Protein AF-A0A6P1ZHI3-F1 (afdb_monomer_lite)

Structure (mmCIF, N/CA/C/O backbone):
data_AF-A0A6P1ZHI3-F1
#
_entry.id   AF-A0A6P1ZHI3-F1
#
loop_
_atom_site.group_PDB
_atom_site.id
_atom_site.type_symbol
_atom_site.label_atom_id
_atom_site.label_alt_id
_atom_site.label_comp_id
_atom_site.label_asym_id
_atom_site.label_entity_id
_atom_site.label_seq_id
_atom_site.pdbx_PDB_ins_code
_atom_site.Cartn_x
_atom_site.Cartn_y
_atom_site.Cartn_z
_atom_site.occupancy
_atom_site.B_iso_or_equiv
_atom_site.auth_seq_id
_atom_site.auth_comp_id
_atom_site.auth_asym_id
_atom_site.auth_atom_id
_atom_site.pdbx_PDB_model_num
ATOM 1 N N . MET A 1 1 ? -6.860 -11.064 -16.914 1.00 75.56 1 MET A N 1
ATOM 2 C CA . MET A 1 1 ? -6.599 -10.096 -15.819 1.00 75.56 1 MET A CA 1
ATOM 3 C C . MET A 1 1 ? -7.859 -9.691 -15.083 1.00 75.56 1 MET A C 1
ATOM 5 O O . MET A 1 1 ? -7.976 -10.049 -13.919 1.00 75.56 1 MET A O 1
ATOM 9 N N . LEU A 1 2 ? -8.819 -9.038 -15.747 1.00 82.19 2 LEU A N 1
ATOM 10 C CA . LEU A 1 2 ? -10.090 -8.652 -15.118 1.00 82.19 2 LEU A CA 1
ATOM 11 C C . LEU A 1 2 ? -10.822 -9.842 -14.480 1.00 82.19 2 LEU A C 1
ATOM 13 O O . LEU A 1 2 ? -11.310 -9.713 -13.369 1.00 82.19 2 LEU A O 1
ATOM 17 N N . GLY A 1 3 ? -10.791 -11.023 -15.112 1.00 88.69 3 GLY A N 1
ATOM 18 C CA . GLY A 1 3 ? -11.347 -12.248 -14.524 1.00 88.69 3 GLY A CA 1
ATOM 19 C C . GLY A 1 3 ? -10.712 -12.654 -13.185 1.00 88.69 3 GLY A C 1
ATOM 20 O O . GLY A 1 3 ? -11.425 -13.057 -12.278 1.00 88.69 3 GLY A O 1
ATOM 21 N N . VAL A 1 4 ? -9.395 -12.483 -13.010 1.00 90.56 4 VAL A N 1
ATOM 22 C CA . VAL A 1 4 ? -8.706 -12.800 -11.741 1.00 90.56 4 VAL A CA 1
ATOM 23 C C . VAL A 1 4 ? -9.132 -11.822 -10.646 1.00 90.56 4 VAL A C 1
ATOM 25 O O . VAL A 1 4 ? -9.448 -12.235 -9.536 1.00 90.56 4 VAL A O 1
ATOM 28 N N . LEU A 1 5 ? -9.213 -10.529 -10.970 1.00 89.69 5 LEU A N 1
ATOM 29 C CA . LEU A 1 5 ? -9.690 -9.509 -10.032 1.00 89.69 5 LEU A CA 1
ATOM 30 C C . LEU A 1 5 ? -11.178 -9.674 -9.706 1.00 89.69 5 LEU A C 1
ATOM 32 O O . LEU A 1 5 ? -11.572 -9.463 -8.564 1.00 89.69 5 LEU A O 1
ATOM 36 N N . ALA A 1 6 ? -11.991 -10.104 -10.673 1.00 93.56 6 ALA A N 1
ATOM 37 C CA . ALA A 1 6 ? -13.389 -10.451 -10.449 1.00 93.56 6 ALA A CA 1
ATOM 38 C C . ALA A 1 6 ? -13.518 -11.641 -9.488 1.00 93.56 6 ALA A C 1
ATOM 40 O O . ALA A 1 6 ? -14.314 -11.575 -8.557 1.00 93.56 6 ALA A O 1
ATOM 41 N N . VAL A 1 7 ? -12.697 -12.687 -9.640 1.00 95.81 7 VAL A N 1
ATOM 42 C CA . VAL A 1 7 ? -12.656 -13.803 -8.679 1.00 95.81 7 VAL A CA 1
ATOM 43 C C . VAL A 1 7 ? -12.225 -13.318 -7.294 1.00 95.81 7 VAL A C 1
ATOM 45 O O . VAL A 1 7 ? -12.867 -13.673 -6.309 1.00 95.81 7 VAL A O 1
ATOM 48 N N . ALA A 1 8 ? -11.199 -12.466 -7.197 1.00 94.38 8 ALA A N 1
ATOM 49 C CA . ALA A 1 8 ? -10.795 -11.880 -5.919 1.00 94.38 8 ALA A CA 1
ATOM 50 C C . ALA A 1 8 ? -11.939 -11.092 -5.259 1.00 94.38 8 ALA A C 1
ATOM 52 O O . ALA A 1 8 ? -12.206 -11.271 -4.072 1.00 94.38 8 ALA A O 1
ATOM 53 N N . LEU A 1 9 ? -12.654 -10.269 -6.033 1.00 94.19 9 LEU A N 1
ATOM 54 C CA . LEU A 1 9 ? -13.813 -9.514 -5.560 1.00 94.19 9 LEU A CA 1
ATOM 55 C C . LEU A 1 9 ? -14.936 -10.443 -5.085 1.00 94.19 9 LEU A C 1
ATOM 57 O O . LEU A 1 9 ? -15.497 -10.218 -4.017 1.00 94.19 9 LEU A O 1
ATOM 61 N N . LEU A 1 10 ? -15.244 -11.501 -5.839 1.00 96.50 10 LEU A N 1
ATOM 62 C CA . LEU A 1 10 ? -16.252 -12.490 -5.453 1.00 96.50 10 LEU A CA 1
ATOM 63 C C . LEU A 1 10 ? -15.883 -13.179 -4.135 1.00 96.50 10 LEU A C 1
ATOM 65 O O . LEU A 1 10 ? -16.737 -13.292 -3.258 1.00 96.50 10 LEU A O 1
ATOM 69 N N . LEU A 1 11 ? -14.618 -13.567 -3.958 1.00 95.94 11 LEU A N 1
ATOM 70 C CA . LEU A 1 11 ? -14.127 -14.132 -2.700 1.00 95.94 11 LEU A CA 1
ATOM 71 C C . LEU A 1 11 ? -14.227 -13.117 -1.550 1.00 95.94 11 LEU A C 1
ATOM 73 O O . LEU A 1 11 ? -14.677 -13.471 -0.465 1.00 95.94 11 LEU A O 1
ATOM 77 N N . MET A 1 12 ? -13.889 -11.842 -1.769 1.00 93.31 12 MET A N 1
ATOM 78 C CA . MET A 1 12 ? -14.051 -10.792 -0.750 1.00 93.31 12 MET A CA 1
ATOM 79 C C . MET A 1 12 ? -15.519 -10.574 -0.360 1.00 93.31 12 MET A C 1
ATOM 81 O O . MET A 1 12 ? -15.834 -10.470 0.826 1.00 93.31 12 MET A O 1
ATOM 85 N N . LEU A 1 13 ? -16.428 -10.544 -1.337 1.00 95.12 13 LEU A N 1
ATOM 86 C CA . LEU A 1 13 ? -17.866 -10.416 -1.095 1.00 95.12 13 LEU A CA 1
ATOM 87 C C . LEU A 1 13 ? -18.410 -11.623 -0.330 1.00 95.12 13 LEU A C 1
ATOM 89 O O . LEU A 1 13 ? -19.181 -11.464 0.618 1.00 95.12 13 LEU A O 1
ATOM 93 N N . GLN A 1 14 ? -17.988 -12.832 -0.701 1.00 94.25 14 GLN A N 1
ATOM 94 C CA . GLN A 1 14 ? -18.338 -14.049 0.024 1.00 94.25 14 GLN A CA 1
ATOM 95 C C . GLN A 1 14 ? -17.805 -14.001 1.452 1.00 94.25 14 GLN A C 1
ATOM 97 O O . GLN A 1 14 ? -18.575 -14.230 2.380 1.00 94.25 14 GLN A O 1
ATOM 102 N N . TYR A 1 15 ? -16.538 -13.630 1.650 1.00 93.75 15 TYR A N 1
ATOM 103 C CA . TYR A 1 15 ? -15.951 -13.451 2.976 1.00 93.75 15 TYR A CA 1
ATOM 104 C C . TYR A 1 15 ? -16.808 -12.485 3.806 1.00 93.75 15 TYR A C 1
ATOM 106 O O . TYR A 1 15 ? -17.286 -12.848 4.872 1.00 93.75 15 TYR A O 1
ATOM 114 N N . GLN A 1 16 ? -17.136 -11.302 3.288 1.00 91.81 16 GLN A N 1
ATOM 115 C CA . GLN A 1 16 ? -17.924 -10.316 4.031 1.00 91.81 16 GLN A CA 1
ATOM 116 C C . GLN A 1 16 ? -19.357 -10.782 4.355 1.00 91.81 16 GLN A C 1
ATOM 118 O O . GLN A 1 16 ? -19.844 -10.564 5.464 1.00 91.81 16 GLN A O 1
ATOM 123 N N . THR A 1 17 ? -20.049 -11.416 3.407 1.00 94.06 17 THR A N 1
ATOM 124 C CA . THR A 1 17 ? -21.482 -11.753 3.540 1.00 94.06 17 THR A CA 1
ATOM 125 C C . THR A 1 17 ? -21.747 -13.042 4.314 1.00 94.06 17 THR A C 1
ATOM 127 O O . THR A 1 17 ? -22.851 -13.245 4.821 1.00 94.06 17 THR A O 1
ATOM 130 N N . THR A 1 18 ? -20.752 -13.918 4.441 1.00 93.69 18 THR A N 1
ATOM 131 C CA . THR A 1 18 ? -20.930 -15.240 5.059 1.00 93.69 18 THR A CA 1
ATOM 132 C C . THR A 1 18 ? -20.501 -15.305 6.523 1.00 93.69 18 THR A C 1
ATOM 134 O O . THR A 1 18 ? -20.759 -16.320 7.170 1.00 93.69 18 THR A O 1
ATOM 137 N N . TRP A 1 19 ? -19.930 -14.230 7.088 1.00 89.88 19 TRP A N 1
ATOM 138 C CA . TRP A 1 19 ? -19.475 -14.183 8.487 1.00 89.88 19 TRP A CA 1
ATOM 139 C C . TRP A 1 19 ? -20.535 -14.674 9.483 1.00 89.88 19 TRP A C 1
ATOM 141 O O . TRP A 1 19 ? -20.262 -15.563 10.283 1.00 89.88 19 TRP A O 1
ATOM 151 N N . ALA A 1 20 ? -21.770 -14.168 9.395 1.00 90.25 20 ALA A N 1
ATOM 152 C CA . ALA A 1 20 ? -22.850 -14.562 10.303 1.00 90.25 20 ALA A CA 1
ATOM 153 C C . ALA A 1 20 ? -23.183 -16.066 10.246 1.00 90.25 20 ALA A C 1
ATOM 155 O O . ALA A 1 20 ? -23.567 -16.638 11.264 1.00 90.25 20 ALA A O 1
ATOM 156 N N . ARG A 1 21 ? -23.020 -16.701 9.075 1.00 91.19 21 ARG A N 1
ATOM 157 C CA . ARG A 1 21 ? -23.303 -18.130 8.856 1.00 91.19 21 ARG A CA 1
ATOM 158 C C . ARG A 1 21 ? -22.120 -19.029 9.211 1.00 91.19 21 ARG A C 1
ATOM 160 O O . ARG A 1 21 ? -22.322 -20.175 9.583 1.00 91.19 21 ARG A O 1
ATOM 167 N N . LEU A 1 22 ? -20.897 -18.521 9.073 1.00 89.94 22 LEU A N 1
ATOM 168 C CA . LEU A 1 22 ? -19.658 -19.293 9.213 1.00 89.94 22 LEU A CA 1
ATOM 169 C C . LEU A 1 22 ? -18.870 -18.959 10.484 1.00 89.94 22 LEU A C 1
ATOM 171 O O . LEU A 1 22 ? -17.762 -19.465 10.656 1.00 89.94 22 LEU A O 1
ATOM 175 N N . LYS A 1 23 ? -19.418 -18.134 11.384 1.00 88.06 23 LYS A N 1
ATOM 176 C CA . LYS A 1 23 ? -18.766 -17.725 12.641 1.00 88.06 23 LYS A CA 1
ATOM 177 C C . LYS A 1 23 ? -18.292 -18.910 13.498 1.00 88.06 23 LYS A C 1
ATOM 179 O O . LYS A 1 23 ? -17.282 -18.792 14.192 1.00 88.06 23 LYS A O 1
ATOM 184 N N . ASP A 1 24 ? -18.987 -20.045 13.402 1.00 92.38 24 ASP A N 1
ATOM 185 C CA . ASP A 1 24 ? -18.687 -21.272 14.146 1.00 92.38 24 ASP A CA 1
ATOM 186 C C . ASP A 1 24 ? -17.666 -22.169 13.414 1.00 92.38 24 ASP A C 1
ATOM 188 O O . ASP A 1 24 ? -16.974 -22.965 14.042 1.00 92.38 24 ASP A O 1
ATOM 192 N N . ILE A 1 25 ? -17.474 -21.976 12.101 1.00 93.38 25 ILE A N 1
ATOM 193 C CA . ILE A 1 25 ? -16.498 -22.696 11.265 1.00 93.38 25 ILE A CA 1
ATOM 194 C C . ILE A 1 25 ? -15.372 -21.736 10.851 1.00 93.38 25 ILE A C 1
ATOM 196 O O . ILE A 1 25 ? -15.159 -21.424 9.676 1.00 93.38 25 ILE A O 1
ATOM 200 N N . LYS A 1 26 ? -14.621 -21.256 11.849 1.00 91.69 26 LYS A N 1
ATOM 201 C CA . LYS A 1 26 ? -13.589 -20.213 11.683 1.00 91.69 26 LYS A CA 1
ATOM 202 C C . LYS A 1 26 ? -12.554 -20.541 10.609 1.00 91.69 26 LYS A C 1
ATOM 204 O O . LYS A 1 26 ? -12.164 -19.651 9.860 1.00 91.69 26 LYS A O 1
ATOM 209 N N . VAL A 1 27 ? -12.126 -21.805 10.526 1.00 94.06 27 VAL A N 1
ATOM 210 C CA . VAL A 1 27 ? -11.111 -22.254 9.557 1.00 94.06 27 VAL A CA 1
ATOM 211 C C . VAL A 1 27 ? -11.561 -21.956 8.132 1.00 94.06 27 VAL A C 1
ATOM 213 O O . VAL A 1 27 ? -10.824 -21.323 7.387 1.00 94.06 27 VAL A O 1
ATOM 216 N N . PHE A 1 28 ? -12.794 -22.323 7.780 1.00 91.88 28 PHE A N 1
ATOM 217 C CA . PHE A 1 28 ? -13.317 -22.112 6.433 1.00 91.88 28 PHE A CA 1
ATOM 218 C C . PHE A 1 28 ? -13.406 -20.617 6.084 1.00 91.88 28 PHE A C 1
ATOM 220 O O . PHE A 1 28 ? -13.006 -20.208 4.996 1.00 91.88 28 PHE A O 1
ATOM 227 N N . HIS A 1 29 ? -13.849 -19.779 7.027 1.00 92.75 29 HIS A N 1
ATOM 228 C CA . HIS A 1 29 ? -13.903 -18.331 6.820 1.00 92.75 29 HIS A CA 1
ATOM 229 C C . HIS A 1 29 ? -12.508 -17.708 6.639 1.00 92.75 29 HIS A C 1
ATOM 231 O O . HIS A 1 29 ? -12.307 -16.884 5.747 1.00 92.75 29 HIS A O 1
ATOM 237 N N . ILE A 1 30 ? -11.522 -18.143 7.432 1.00 93.12 30 ILE A N 1
ATOM 238 C CA . ILE A 1 30 ? -10.120 -17.726 7.288 1.00 93.12 30 ILE A CA 1
ATOM 239 C C . ILE A 1 30 ? -9.576 -18.141 5.920 1.00 93.12 30 ILE A C 1
ATOM 241 O O . ILE A 1 30 ? -8.976 -17.315 5.237 1.00 93.12 30 ILE A O 1
ATOM 245 N N . THR A 1 31 ? -9.814 -19.385 5.491 1.00 94.38 31 THR A N 1
ATOM 246 C CA . THR A 1 31 ? -9.387 -19.873 4.172 1.00 94.38 31 THR A CA 1
ATOM 247 C C . THR A 1 31 ? -9.948 -19.002 3.052 1.00 94.38 31 THR A C 1
ATOM 249 O O . THR A 1 31 ? -9.206 -18.635 2.145 1.00 94.38 31 THR A O 1
ATOM 252 N N . LEU A 1 32 ? -11.219 -18.604 3.136 1.00 94.56 32 LEU A N 1
ATOM 253 C CA . LEU A 1 32 ? -11.853 -17.725 2.151 1.00 94.56 32 LEU A CA 1
ATOM 254 C C . LEU A 1 32 ? -11.147 -16.359 2.075 1.00 94.56 32 LEU A C 1
ATOM 256 O O . LEU A 1 32 ? -10.826 -15.884 0.986 1.00 94.56 32 LEU A O 1
ATOM 260 N N . GLY A 1 33 ? -10.822 -15.769 3.230 1.00 93.88 33 GLY A N 1
ATOM 261 C CA . GLY A 1 33 ? -10.061 -14.520 3.306 1.00 93.88 33 GLY A CA 1
ATOM 262 C C . GLY A 1 33 ? -8.638 -14.646 2.750 1.00 93.88 33 GLY A C 1
ATOM 263 O O . GLY A 1 33 ? -8.195 -13.793 1.984 1.00 93.88 33 GLY A O 1
ATOM 264 N N . VAL A 1 34 ? -7.929 -15.731 3.077 1.00 95.81 34 VAL A N 1
ATOM 265 C CA . VAL A 1 34 ? -6.574 -16.002 2.564 1.00 95.81 34 VAL A CA 1
ATOM 266 C C . VAL A 1 34 ? -6.587 -16.187 1.047 1.00 95.81 34 VAL A C 1
ATOM 268 O O . VAL A 1 34 ? -5.756 -15.601 0.354 1.00 95.81 34 VAL A O 1
ATOM 271 N N . LEU A 1 35 ? -7.549 -16.945 0.512 1.00 96.56 35 LEU A N 1
ATOM 272 C CA . LEU A 1 35 ? -7.710 -17.116 -0.931 1.00 96.56 35 LEU A CA 1
ATOM 273 C C . LEU A 1 35 ? -7.994 -15.780 -1.620 1.00 96.56 35 LEU A C 1
ATOM 275 O O . LEU A 1 35 ? -7.371 -15.488 -2.638 1.00 96.56 35 LEU A O 1
ATOM 279 N N . ALA A 1 36 ? -8.863 -14.940 -1.049 1.00 95.75 36 ALA A N 1
ATOM 280 C CA . ALA A 1 36 ? -9.120 -13.604 -1.582 1.00 95.75 36 ALA A CA 1
ATOM 281 C C . ALA A 1 36 ? -7.825 -12.780 -1.693 1.00 95.75 36 ALA A C 1
ATOM 283 O O . ALA A 1 36 ? -7.558 -12.199 -2.743 1.00 95.75 36 ALA A O 1
ATOM 284 N N . VAL A 1 37 ? -6.980 -12.795 -0.653 1.00 95.06 37 VAL A N 1
ATOM 285 C CA . VAL A 1 37 ? -5.683 -12.098 -0.649 1.00 95.06 37 VAL A CA 1
ATOM 286 C C . VAL A 1 37 ? -4.740 -12.648 -1.722 1.00 95.06 37 VAL A C 1
ATOM 288 O O . VAL A 1 37 ? -4.186 -11.867 -2.495 1.00 95.06 37 VAL A O 1
ATOM 291 N N . ILE A 1 38 ? -4.575 -13.972 -1.816 1.00 96.44 38 ILE A N 1
ATOM 292 C CA . ILE A 1 38 ? -3.690 -14.604 -2.812 1.00 96.44 38 ILE A CA 1
ATOM 293 C C . ILE A 1 38 ? -4.130 -14.236 -4.233 1.00 96.44 38 ILE A C 1
ATOM 295 O O . ILE A 1 38 ? -3.305 -13.830 -5.054 1.00 96.44 38 ILE A O 1
ATOM 299 N N . VAL A 1 39 ? -5.430 -14.331 -4.524 1.00 96.50 39 VAL A N 1
ATOM 300 C CA . VAL A 1 39 ? -5.969 -14.020 -5.854 1.00 96.50 39 VAL A CA 1
ATOM 301 C C . VAL A 1 39 ? -5.857 -12.520 -6.157 1.00 96.50 39 VAL A C 1
ATOM 303 O O . VAL A 1 39 ? -5.522 -12.158 -7.284 1.00 96.50 39 VAL A O 1
ATOM 306 N N . SER A 1 40 ? -6.046 -11.633 -5.171 1.00 95.00 40 SER A N 1
ATOM 307 C CA . SER A 1 40 ? -5.789 -10.194 -5.337 1.00 95.00 40 SER A CA 1
ATOM 308 C C . SER A 1 40 ? -4.329 -9.904 -5.678 1.00 95.00 40 SER A C 1
ATOM 310 O O . SER A 1 40 ? -4.067 -9.162 -6.624 1.00 95.00 40 SER A O 1
ATOM 312 N N . ILE A 1 41 ? -3.380 -10.506 -4.954 1.00 95.88 41 ILE A N 1
ATOM 313 C CA . ILE A 1 41 ? -1.941 -10.348 -5.209 1.00 95.88 41 ILE A CA 1
ATOM 314 C C . ILE A 1 41 ? -1.593 -10.849 -6.616 1.00 95.88 41 ILE A C 1
ATOM 316 O O . ILE A 1 41 ? -0.909 -10.148 -7.364 1.00 95.88 41 ILE A O 1
ATOM 320 N N . ALA A 1 42 ? -2.120 -12.009 -7.020 1.00 94.38 42 ALA A N 1
ATOM 321 C CA . ALA A 1 42 ? -1.953 -12.531 -8.375 1.00 94.38 42 ALA A CA 1
ATOM 322 C C . ALA A 1 42 ? -2.546 -11.583 -9.434 1.00 94.38 42 ALA A C 1
ATOM 324 O O . ALA A 1 42 ? -1.936 -11.352 -10.475 1.00 94.38 42 ALA A O 1
ATOM 325 N N . GLY A 1 43 ? -3.709 -10.985 -9.167 1.00 93.06 43 GLY A N 1
ATOM 326 C CA . GLY A 1 43 ? -4.322 -9.987 -10.042 1.00 93.06 43 GLY A CA 1
ATOM 327 C C . GLY A 1 43 ? -3.455 -8.738 -10.221 1.00 93.06 43 GLY A C 1
ATOM 328 O O . GLY A 1 43 ? -3.255 -8.298 -11.354 1.00 93.06 43 GLY A O 1
ATOM 329 N N . VAL A 1 44 ? -2.894 -8.206 -9.129 1.00 92.25 44 VAL A N 1
ATOM 330 C CA . VAL A 1 44 ? -1.959 -7.066 -9.155 1.00 92.25 44 VAL A CA 1
ATOM 331 C C . VAL A 1 44 ? -0.697 -7.414 -9.940 1.00 92.25 44 VAL A C 1
ATOM 333 O O . VAL A 1 44 ? -0.309 -6.652 -10.822 1.00 92.25 44 VAL A O 1
ATOM 336 N N . TYR A 1 45 ? -0.097 -8.580 -9.683 1.00 93.12 45 TYR A N 1
ATOM 337 C CA . TYR A 1 45 ? 1.062 -9.066 -10.435 1.00 93.12 45 TYR A CA 1
ATOM 338 C C . TYR A 1 45 ? 0.776 -9.086 -11.942 1.00 93.12 45 TYR A C 1
ATOM 340 O O . TYR A 1 45 ? 1.538 -8.521 -12.722 1.00 93.12 45 TYR A O 1
ATOM 348 N N . MET A 1 46 ? -0.358 -9.667 -12.350 1.00 90.81 46 MET A N 1
ATOM 349 C CA . MET A 1 46 ? -0.727 -9.772 -13.762 1.00 90.81 46 MET A CA 1
ATOM 350 C C . MET A 1 46 ? -0.952 -8.396 -14.402 1.00 90.81 46 MET A C 1
ATOM 352 O O . MET A 1 46 ? -0.521 -8.184 -15.531 1.00 90.81 46 MET A O 1
ATOM 356 N N . LEU A 1 47 ? -1.579 -7.445 -13.697 1.00 88.75 47 LEU A N 1
ATOM 357 C CA . LEU A 1 47 ? -1.758 -6.076 -14.199 1.00 88.75 47 LEU A CA 1
ATOM 358 C C . LEU A 1 47 ? -0.423 -5.365 -14.433 1.00 88.75 47 LEU A C 1
ATOM 360 O O . LEU A 1 47 ? -0.233 -4.729 -15.470 1.00 88.75 47 LEU A O 1
ATOM 364 N N . LEU A 1 48 ? 0.504 -5.472 -13.481 1.00 87.75 48 LEU A N 1
ATOM 365 C CA . LEU A 1 48 ? 1.821 -4.857 -13.611 1.00 87.75 48 LEU A CA 1
ATOM 366 C C . LEU A 1 48 ? 2.648 -5.540 -14.703 1.00 87.75 48 LEU A C 1
ATOM 368 O O . LEU A 1 48 ? 3.309 -4.856 -15.482 1.00 87.75 48 LEU A O 1
ATOM 372 N N . ALA A 1 49 ? 2.572 -6.870 -14.801 1.00 87.81 49 ALA A N 1
ATOM 373 C CA . ALA A 1 49 ? 3.243 -7.627 -15.849 1.00 87.81 49 ALA A CA 1
ATOM 374 C C . ALA A 1 49 ? 2.708 -7.224 -17.228 1.00 87.81 49 ALA A C 1
ATOM 376 O O . ALA A 1 49 ? 3.495 -6.989 -18.138 1.00 87.81 49 ALA A O 1
ATOM 377 N N . LEU A 1 50 ? 1.391 -7.039 -17.378 1.00 85.06 50 LEU A N 1
ATOM 378 C CA . LEU A 1 50 ? 0.811 -6.528 -18.622 1.00 85.06 50 LEU A CA 1
ATOM 379 C C . LEU A 1 50 ? 1.309 -5.133 -18.948 1.00 85.06 50 LEU A C 1
ATOM 381 O O . LEU A 1 50 ? 1.755 -4.914 -20.068 1.00 85.06 50 LEU A O 1
ATOM 385 N N . LYS A 1 51 ? 1.272 -4.207 -17.984 1.00 83.19 51 LYS A N 1
ATOM 386 C CA . LYS A 1 51 ? 1.788 -2.850 -18.192 1.00 83.19 51 LYS A CA 1
ATOM 387 C C . LYS A 1 51 ? 3.229 -2.895 -18.709 1.00 83.19 51 LYS A C 1
ATOM 389 O O . LYS A 1 51 ? 3.537 -2.231 -19.692 1.00 83.19 51 LYS A O 1
ATOM 394 N N . ARG A 1 52 ? 4.087 -3.707 -18.086 1.00 81.69 52 ARG A N 1
ATOM 395 C CA . ARG A 1 52 ? 5.474 -3.917 -18.520 1.00 81.69 52 ARG A CA 1
ATOM 396 C C . ARG A 1 52 ? 5.556 -4.420 -19.961 1.00 81.69 52 ARG A C 1
ATOM 398 O O . ARG A 1 52 ? 6.286 -3.836 -20.753 1.00 81.69 52 ARG A O 1
ATOM 405 N N . VAL A 1 53 ? 4.811 -5.473 -20.304 1.00 79.25 53 VAL A N 1
ATOM 406 C CA . VAL A 1 53 ? 4.821 -6.058 -21.657 1.00 79.25 53 VAL A CA 1
ATOM 407 C C . VAL A 1 53 ? 4.354 -5.051 -22.701 1.00 79.25 53 VAL A C 1
ATOM 409 O O . VAL A 1 53 ? 5.023 -4.890 -23.716 1.00 79.25 53 VAL A O 1
ATOM 412 N N . MET A 1 54 ? 3.260 -4.334 -22.431 1.00 79.94 54 MET A N 1
ATOM 413 C CA . MET A 1 54 ? 2.709 -3.336 -23.355 1.00 79.94 54 MET A CA 1
ATOM 414 C C . MET A 1 54 ? 3.692 -2.204 -23.644 1.00 79.94 54 MET A C 1
ATOM 416 O O . MET A 1 54 ? 3.662 -1.639 -24.730 1.00 79.94 54 MET A O 1
ATOM 420 N N . ILE A 1 55 ? 4.554 -1.866 -22.683 1.00 78.44 55 ILE A N 1
ATOM 421 C CA . ILE A 1 55 ? 5.531 -0.794 -22.856 1.00 78.44 55 ILE A CA 1
ATOM 422 C C . ILE A 1 55 ? 6.831 -1.296 -23.495 1.00 78.44 55 ILE A C 1
ATOM 424 O O . ILE A 1 55 ? 7.375 -0.623 -24.363 1.00 78.44 55 ILE A O 1
ATOM 428 N N . GLN A 1 56 ? 7.358 -2.442 -23.059 1.00 74.25 56 GLN A N 1
ATOM 429 C CA . GLN A 1 56 ? 8.673 -2.919 -23.507 1.00 74.25 56 GLN A CA 1
ATOM 430 C C . GLN A 1 56 ? 8.631 -3.705 -24.812 1.00 74.25 56 GLN A C 1
ATOM 432 O O . GLN A 1 56 ? 9.611 -3.703 -25.551 1.00 74.25 56 GLN A O 1
ATOM 437 N N . TYR A 1 57 ? 7.517 -4.379 -25.093 1.00 75.19 57 TYR A N 1
ATOM 438 C CA . TYR A 1 57 ? 7.378 -5.253 -26.254 1.00 75.19 57 TYR A CA 1
ATOM 439 C C . TYR A 1 57 ? 6.041 -5.017 -26.978 1.00 75.19 57 TYR A C 1
ATOM 441 O O . TYR A 1 57 ? 5.294 -5.976 -27.198 1.00 75.19 57 TYR A O 1
ATOM 449 N N . PRO A 1 58 ? 5.711 -3.763 -27.355 1.00 76.81 58 PRO A N 1
ATOM 450 C CA . PRO A 1 58 ? 4.432 -3.452 -27.995 1.00 76.81 58 PRO A CA 1
ATOM 451 C C . PRO A 1 58 ? 4.238 -4.238 -29.300 1.00 76.81 58 PRO A C 1
ATOM 453 O O . PRO A 1 58 ? 3.148 -4.739 -29.562 1.00 76.81 58 PRO A O 1
ATOM 456 N N . GLU A 1 59 ? 5.305 -4.420 -30.081 1.00 76.75 59 GLU A N 1
ATOM 457 C CA . GLU A 1 59 ? 5.253 -5.142 -31.356 1.00 76.75 59 GLU A CA 1
ATOM 458 C C . GLU A 1 59 ? 5.064 -6.652 -31.176 1.00 76.75 59 GLU A C 1
ATOM 460 O O . GLU A 1 59 ? 4.275 -7.263 -31.892 1.00 76.75 59 GLU A O 1
ATOM 465 N N . ALA A 1 60 ? 5.712 -7.261 -30.176 1.00 70.31 60 ALA A N 1
ATOM 466 C CA . ALA A 1 60 ? 5.569 -8.695 -29.915 1.00 70.31 60 ALA A CA 1
ATOM 467 C C . ALA A 1 60 ? 4.122 -9.063 -29.551 1.00 70.31 60 ALA A C 1
ATOM 469 O O . ALA A 1 60 ? 3.613 -10.099 -29.976 1.00 70.31 60 ALA A O 1
ATOM 470 N N . PHE A 1 61 ? 3.438 -8.189 -28.808 1.00 74.12 61 PHE A N 1
ATOM 471 C CA . PHE A 1 61 ? 2.035 -8.392 -28.458 1.00 74.12 61 PHE A CA 1
ATOM 472 C C . PHE A 1 61 ? 1.069 -8.051 -29.598 1.00 74.12 61 PHE A C 1
ATOM 474 O O . PHE A 1 61 ? -0.023 -8.610 -29.658 1.00 74.12 61 PHE A O 1
ATOM 481 N N . ALA A 1 62 ? 1.458 -7.154 -30.511 1.00 77.56 62 ALA A N 1
ATOM 482 C CA . ALA A 1 62 ? 0.695 -6.892 -31.729 1.00 77.56 62 ALA A CA 1
ATOM 483 C C . ALA A 1 62 ? 0.689 -8.108 -32.672 1.00 77.56 62 ALA A C 1
ATOM 485 O O . ALA A 1 62 ? -0.303 -8.340 -33.359 1.00 77.56 62 ALA A O 1
ATOM 486 N N . VAL A 1 63 ? 1.774 -8.892 -32.679 1.00 82.06 63 VAL A N 1
ATOM 487 C CA . VAL A 1 63 ? 1.909 -10.110 -33.493 1.00 82.06 63 VAL A CA 1
ATOM 488 C C . VAL A 1 63 ? 1.180 -11.307 -32.869 1.00 82.06 63 VAL A C 1
ATOM 490 O O . VAL A 1 63 ? 0.472 -12.015 -33.581 1.00 82.06 63 VAL A O 1
ATOM 493 N N . ASP A 1 64 ? 1.313 -11.530 -31.556 1.00 82.06 64 ASP A N 1
ATOM 494 C CA . ASP A 1 64 ? 0.590 -12.591 -30.836 1.00 82.06 64 ASP A CA 1
ATOM 495 C C . ASP A 1 64 ? -0.002 -12.081 -29.505 1.00 82.06 64 ASP A C 1
ATOM 497 O O . ASP A 1 64 ? 0.668 -12.129 -28.463 1.00 82.06 64 ASP A O 1
ATOM 501 N N . PRO A 1 65 ? -1.278 -11.641 -29.506 1.00 83.69 65 PRO A N 1
ATOM 502 C CA . PRO A 1 65 ? -1.979 -11.185 -28.308 1.00 83.69 65 PRO A CA 1
ATOM 503 C C . PRO A 1 65 ? -2.577 -12.338 -27.477 1.00 83.69 65 PRO A C 1
ATOM 505 O O . PRO A 1 65 ? -3.493 -12.119 -26.675 1.00 83.69 65 PRO A O 1
ATOM 508 N N . SER A 1 66 ? -2.125 -13.585 -27.663 1.00 86.69 66 SER A N 1
ATOM 509 C CA . SER A 1 66 ? -2.657 -14.736 -26.932 1.00 86.69 66 SER A CA 1
ATOM 510 C C . SER A 1 66 ? -2.344 -14.693 -25.430 1.00 86.69 66 SER A C 1
ATOM 512 O O . SER A 1 66 ? -1.337 -14.153 -24.961 1.00 86.69 66 SER A O 1
ATOM 514 N N . LEU A 1 67 ? -3.199 -15.352 -24.636 1.00 82.81 67 LEU A N 1
ATOM 515 C CA . LEU A 1 67 ? -2.954 -15.551 -23.202 1.00 82.81 67 LEU A CA 1
ATOM 516 C C . LEU A 1 67 ? -1.638 -16.304 -22.951 1.00 82.81 67 LEU A C 1
ATOM 518 O O . LEU A 1 67 ? -0.973 -16.055 -21.949 1.00 82.81 67 LEU A O 1
ATOM 522 N N . GLN A 1 68 ? -1.261 -17.215 -23.849 1.00 85.94 68 GLN A N 1
ATOM 523 C CA . GLN A 1 68 ? -0.037 -18.000 -23.727 1.00 85.94 68 GLN A CA 1
ATOM 524 C C . GLN A 1 68 ? 1.211 -17.128 -23.905 1.00 85.94 68 GLN A C 1
ATOM 526 O O . GLN A 1 68 ? 2.118 -17.222 -23.078 1.00 85.94 68 GLN A O 1
ATOM 531 N N . SER A 1 69 ? 1.217 -16.246 -24.911 1.00 82.50 69 SER A N 1
ATOM 532 C CA . SER A 1 69 ? 2.263 -15.236 -25.121 1.00 82.50 69 SER A CA 1
ATOM 533 C C . SER A 1 69 ? 2.384 -14.289 -23.923 1.00 82.50 69 SER A C 1
ATOM 535 O O . SER A 1 69 ? 3.467 -14.085 -23.380 1.00 82.50 69 SER A O 1
ATOM 537 N N . PHE A 1 70 ? 1.259 -13.800 -23.390 1.00 84.75 70 PHE A N 1
ATOM 538 C CA . PHE A 1 70 ? 1.290 -12.982 -22.176 1.00 84.75 70 PHE A CA 1
ATOM 539 C C . PHE A 1 70 ? 1.918 -13.719 -20.978 1.00 84.75 70 PHE A C 1
ATOM 541 O O . PHE A 1 70 ? 2.771 -13.180 -20.270 1.00 84.75 70 PHE A O 1
ATOM 548 N N . VAL A 1 71 ? 1.480 -14.957 -20.733 1.00 84.88 71 VAL A N 1
ATOM 549 C CA . VAL A 1 71 ? 1.924 -15.756 -19.586 1.00 84.88 71 VAL A CA 1
ATOM 550 C C . VAL A 1 71 ? 3.402 -16.128 -19.698 1.00 84.88 71 VAL A C 1
ATOM 552 O O . VAL A 1 71 ? 4.080 -16.171 -18.669 1.00 84.88 71 VAL A O 1
ATOM 555 N N . SER A 1 72 ? 3.921 -16.381 -20.903 1.00 83.56 72 SER A N 1
ATOM 556 C CA . SER A 1 72 ? 5.344 -16.679 -21.094 1.00 83.56 72 SER A CA 1
ATOM 557 C C . SER A 1 72 ? 6.214 -15.477 -20.718 1.00 83.56 72 SER A C 1
ATOM 559 O O . SER A 1 72 ? 7.134 -15.636 -19.915 1.00 83.56 72 SER A O 1
ATOM 561 N N . VAL A 1 73 ? 5.861 -14.272 -21.181 1.00 80.31 73 VAL A N 1
ATOM 562 C CA . VAL A 1 73 ? 6.619 -13.047 -20.880 1.00 80.31 73 VAL A CA 1
ATOM 563 C C . VAL A 1 73 ? 6.480 -12.632 -19.413 1.00 80.31 73 VAL A C 1
ATOM 565 O O . VAL A 1 73 ? 7.449 -12.191 -18.795 1.00 80.31 73 VAL A O 1
ATOM 568 N N . ALA A 1 74 ? 5.297 -12.804 -18.812 1.00 84.69 74 ALA A N 1
ATOM 569 C CA . ALA A 1 74 ? 5.104 -12.536 -17.386 1.00 84.69 74 ALA A CA 1
ATOM 570 C C . ALA A 1 74 ? 6.000 -13.440 -16.517 1.00 84.69 74 ALA A C 1
ATOM 572 O O . ALA A 1 74 ? 6.641 -12.968 -15.578 1.00 84.69 74 ALA A O 1
ATOM 573 N N . ARG A 1 75 ? 6.111 -14.731 -16.856 1.00 86.25 75 ARG A N 1
ATOM 574 C CA . ARG A 1 75 ? 6.963 -15.687 -16.126 1.00 86.25 75 ARG A CA 1
ATOM 575 C C . ARG A 1 75 ? 8.459 -15.437 -16.311 1.00 86.25 75 ARG A C 1
ATOM 577 O O . ARG A 1 75 ? 9.236 -15.861 -15.463 1.00 86.25 75 ARG A O 1
ATOM 584 N N . SER A 1 76 ? 8.863 -14.761 -17.384 1.00 85.56 76 SER A N 1
ATOM 585 C CA . SER A 1 76 ? 10.267 -14.496 -17.705 1.00 85.56 76 SER A CA 1
ATOM 586 C C . SER A 1 76 ? 10.764 -13.126 -17.227 1.00 85.56 76 SER A C 1
ATOM 588 O O . SER A 1 76 ? 11.757 -12.626 -17.755 1.00 85.56 76 SER A O 1
ATOM 590 N N . ILE A 1 77 ? 10.088 -12.482 -16.265 1.00 86.94 77 ILE A N 1
ATOM 591 C CA . ILE A 1 77 ? 10.558 -11.211 -15.692 1.00 86.94 77 ILE A CA 1
ATOM 592 C C . ILE A 1 77 ? 11.895 -11.451 -14.963 1.00 86.94 77 ILE A C 1
ATOM 594 O O . ILE A 1 77 ? 11.929 -12.240 -14.014 1.00 86.94 77 ILE A O 1
ATOM 598 N N . PRO A 1 78 ? 12.993 -10.770 -15.351 1.00 88.06 78 PRO A N 1
ATOM 599 C CA . PRO A 1 78 ? 14.291 -10.947 -14.704 1.00 88.06 78 PRO A CA 1
ATOM 600 C C . PRO A 1 78 ? 14.245 -10.608 -13.210 1.00 88.06 78 PRO A C 1
ATOM 602 O O . PRO A 1 78 ? 13.585 -9.653 -12.806 1.00 88.06 78 PRO A O 1
ATOM 605 N N . LEU A 1 79 ? 14.999 -11.334 -12.380 1.00 87.06 79 LEU A N 1
ATOM 606 C CA . LEU A 1 79 ? 15.072 -11.069 -10.932 1.00 87.06 79 LEU A CA 1
ATOM 607 C C . LEU A 1 79 ? 15.646 -9.682 -10.603 1.00 87.06 79 LEU A C 1
ATOM 609 O O . LEU A 1 79 ? 15.247 -9.068 -9.621 1.00 87.06 79 LEU A O 1
ATOM 613 N N . ALA A 1 80 ? 16.538 -9.166 -11.451 1.00 84.25 80 ALA A N 1
ATOM 614 C CA . ALA A 1 80 ? 17.117 -7.826 -11.329 1.00 84.25 80 ALA A CA 1
ATOM 615 C C . ALA A 1 80 ? 16.229 -6.712 -11.933 1.00 84.25 80 ALA A C 1
ATOM 617 O O . ALA A 1 80 ? 16.692 -5.596 -12.167 1.00 84.25 80 ALA A O 1
ATOM 618 N N . SER A 1 81 ? 14.961 -7.002 -12.244 1.00 84.62 81 SER A N 1
ATOM 619 C CA . SER A 1 81 ? 14.005 -5.982 -12.682 1.00 84.62 81 SER A CA 1
ATOM 620 C C . SER A 1 81 ? 13.494 -5.145 -11.498 1.00 84.62 81 SER A C 1
ATOM 622 O O . SER A 1 81 ? 13.211 -5.667 -10.418 1.00 84.62 81 SER A O 1
ATOM 624 N N . THR A 1 82 ? 13.285 -3.848 -11.737 1.00 85.06 82 THR A N 1
ATOM 625 C CA . THR A 1 82 ? 12.562 -2.902 -10.856 1.00 85.06 82 THR A CA 1
ATOM 626 C C . THR A 1 82 ? 11.096 -3.304 -10.622 1.00 85.06 82 THR A C 1
ATOM 628 O O . THR A 1 82 ? 10.449 -2.803 -9.702 1.00 85.06 82 THR A O 1
ATOM 631 N N . PHE A 1 83 ? 10.567 -4.239 -11.417 1.00 88.44 83 PHE A N 1
ATOM 632 C CA . PHE A 1 83 ? 9.242 -4.818 -11.248 1.00 88.44 83 PHE A CA 1
ATOM 633 C C . PHE A 1 83 ? 9.039 -5.373 -9.841 1.00 88.44 83 PHE A C 1
ATOM 635 O O . PHE A 1 83 ? 8.005 -5.120 -9.231 1.00 88.44 83 PHE A O 1
ATOM 642 N N . TRP A 1 84 ? 10.016 -6.112 -9.312 1.00 91.69 84 TRP A N 1
ATOM 643 C CA . TRP A 1 84 ? 9.904 -6.779 -8.015 1.00 91.69 84 TRP A CA 1
ATOM 644 C C . TRP A 1 84 ? 9.808 -5.817 -6.832 1.00 91.69 84 TRP A C 1
ATOM 646 O O . TRP A 1 84 ? 8.862 -5.965 -6.053 1.00 91.69 84 TRP A O 1
ATOM 656 N N . PRO A 1 85 ? 10.702 -4.820 -6.677 1.00 91.12 85 PRO A N 1
ATOM 657 C CA . PRO A 1 85 ? 10.554 -3.850 -5.601 1.00 91.12 85 PRO A CA 1
ATOM 658 C C . PRO A 1 85 ? 9.275 -3.019 -5.744 1.00 91.12 85 PRO A C 1
ATOM 660 O O . PRO A 1 85 ? 8.614 -2.767 -4.739 1.00 91.12 85 PRO A O 1
ATOM 663 N N . PHE A 1 86 ? 8.861 -2.663 -6.967 1.00 89.94 86 PHE A N 1
ATOM 664 C CA . PHE A 1 86 ? 7.601 -1.946 -7.163 1.00 89.94 86 PHE A CA 1
ATOM 665 C C . PHE A 1 86 ? 6.376 -2.807 -6.807 1.00 89.94 86 PHE A C 1
ATOM 667 O O . PHE A 1 86 ? 5.469 -2.362 -6.102 1.00 89.94 86 PHE A O 1
ATOM 674 N N . PHE A 1 87 ? 6.356 -4.070 -7.236 1.00 93.19 87 PHE A N 1
ATOM 675 C CA . PHE A 1 87 ? 5.317 -5.028 -6.867 1.00 93.19 87 PHE A CA 1
ATOM 676 C C . PHE A 1 87 ? 5.245 -5.214 -5.347 1.00 93.19 87 PHE A C 1
ATOM 678 O O . PHE A 1 87 ? 4.155 -5.161 -4.774 1.00 93.19 87 PHE A O 1
ATOM 685 N N . ALA A 1 88 ? 6.396 -5.353 -4.682 1.00 94.88 88 ALA A N 1
ATOM 686 C CA . ALA A 1 88 ? 6.473 -5.416 -3.228 1.00 94.88 88 ALA A CA 1
ATOM 687 C C . ALA A 1 88 ? 5.919 -4.140 -2.575 1.00 94.88 88 ALA A C 1
ATOM 689 O O . ALA A 1 88 ? 5.130 -4.241 -1.636 1.00 94.88 88 ALA A O 1
ATOM 690 N N . ALA A 1 89 ? 6.256 -2.954 -3.096 1.00 92.75 89 ALA A N 1
ATOM 691 C CA . ALA A 1 89 ? 5.751 -1.681 -2.588 1.00 92.75 89 ALA A CA 1
ATOM 692 C C . ALA A 1 89 ? 4.220 -1.613 -2.651 1.00 92.75 89 ALA A C 1
ATOM 694 O O . ALA A 1 89 ? 3.587 -1.286 -1.651 1.00 92.75 89 ALA A O 1
ATOM 695 N N . VAL A 1 90 ? 3.608 -2.008 -3.772 1.00 93.19 90 VAL A N 1
ATOM 696 C CA . VAL A 1 90 ? 2.142 -2.036 -3.923 1.00 93.19 90 VAL A CA 1
ATOM 697 C C . VAL A 1 90 ? 1.494 -3.047 -2.974 1.00 93.19 90 VAL A C 1
ATOM 699 O O . VAL A 1 90 ? 0.539 -2.714 -2.268 1.00 93.19 90 VAL A O 1
ATOM 702 N N . VAL A 1 91 ? 2.007 -4.281 -2.934 1.00 95.88 91 VAL A N 1
ATOM 703 C CA . VAL A 1 91 ? 1.432 -5.362 -2.116 1.00 95.88 91 VAL A CA 1
ATOM 704 C C . VAL A 1 91 ? 1.530 -5.050 -0.623 1.00 95.88 91 VAL A C 1
ATOM 706 O O . VAL A 1 91 ? 0.589 -5.339 0.113 1.00 95.88 91 VAL A O 1
ATOM 709 N N . LEU A 1 92 ? 2.625 -4.433 -0.171 1.00 96.00 92 LEU A N 1
ATOM 710 C CA . LEU A 1 92 ? 2.827 -4.047 1.229 1.00 96.00 92 LEU A CA 1
ATOM 711 C C . LEU A 1 92 ? 2.097 -2.745 1.591 1.00 96.00 92 LEU A C 1
ATOM 713 O O . LEU A 1 92 ? 1.626 -2.603 2.719 1.00 96.00 92 LEU A O 1
ATOM 717 N N . ALA A 1 93 ? 1.928 -1.819 0.643 1.00 95.38 93 ALA A N 1
ATOM 718 C CA . ALA A 1 93 ? 1.153 -0.600 0.860 1.00 95.38 93 ALA A CA 1
ATOM 719 C C . ALA A 1 93 ? -0.351 -0.882 1.002 1.00 95.38 93 ALA A C 1
ATOM 721 O O . ALA A 1 93 ? -1.030 -0.167 1.735 1.00 95.38 93 ALA A O 1
ATOM 722 N N . ALA A 1 94 ? -0.891 -1.926 0.365 1.00 95.44 94 ALA A N 1
ATOM 723 C CA . ALA A 1 94 ? -2.312 -2.276 0.456 1.00 95.44 94 ALA A CA 1
ATOM 724 C C . ALA A 1 94 ? -2.814 -2.533 1.902 1.00 95.44 94 ALA A C 1
ATOM 726 O O . ALA A 1 94 ? -3.785 -1.893 2.318 1.00 95.44 94 ALA A O 1
ATOM 727 N N . PRO A 1 95 ? -2.187 -3.401 2.722 1.00 95.06 95 PRO A N 1
ATOM 728 C CA . PRO A 1 95 ? -2.570 -3.564 4.125 1.00 95.06 95 PRO A CA 1
ATOM 729 C C . PRO A 1 95 ? -2.270 -2.321 4.979 1.00 95.06 95 PRO A C 1
ATOM 731 O O . PRO A 1 95 ? -3.020 -2.046 5.920 1.00 95.06 95 PRO A O 1
ATOM 734 N N . ALA A 1 96 ? -1.248 -1.525 4.638 1.00 97.06 96 ALA A N 1
ATOM 735 C CA . ALA A 1 96 ? -1.014 -0.234 5.290 1.00 97.06 96 ALA A CA 1
ATOM 736 C C . ALA A 1 96 ? -2.192 0.731 5.053 1.00 97.06 96 ALA A C 1
ATOM 738 O O . ALA A 1 96 ? -2.732 1.309 6.000 1.00 97.06 96 ALA A O 1
ATOM 739 N N . ALA A 1 97 ? -2.657 0.815 3.801 1.00 97.06 97 ALA A N 1
ATOM 740 C CA . ALA A 1 97 ? -3.835 1.573 3.395 1.00 97.06 97 ALA A CA 1
ATOM 741 C C . ALA A 1 97 ? -5.087 1.090 4.128 1.00 97.06 97 ALA A C 1
ATOM 743 O O . ALA A 1 97 ? -5.848 1.907 4.636 1.00 97.06 97 ALA A O 1
ATOM 744 N N . ALA A 1 98 ? -5.288 -0.227 4.240 1.00 95.81 98 ALA A N 1
ATOM 745 C CA . ALA A 1 98 ? -6.418 -0.794 4.973 1.00 95.81 98 ALA A CA 1
ATOM 746 C C . ALA A 1 98 ? -6.414 -0.364 6.451 1.00 95.81 98 ALA A C 1
ATOM 748 O O . ALA A 1 98 ? -7.451 0.033 6.984 1.00 95.81 98 ALA A O 1
ATOM 749 N N . GLY A 1 99 ? -5.246 -0.370 7.105 1.00 96.75 99 GLY A N 1
ATOM 750 C CA . GLY A 1 99 ? -5.093 0.151 8.465 1.00 96.75 99 GLY A CA 1
ATOM 751 C C . GLY A 1 99 ? -5.405 1.650 8.559 1.00 96.75 99 GLY A C 1
ATOM 752 O O . GLY A 1 99 ? -6.186 2.063 9.418 1.00 96.75 99 GLY A O 1
ATOM 753 N N . GLY A 1 100 ? -4.845 2.459 7.655 1.00 96.81 100 GLY A N 1
ATOM 754 C CA . GLY A 1 100 ? -5.041 3.911 7.614 1.00 96.81 100 GLY A CA 1
ATOM 755 C C . GLY A 1 100 ? -6.489 4.322 7.324 1.00 96.81 100 GLY A C 1
ATOM 756 O O . GLY A 1 100 ? -7.068 5.121 8.057 1.00 96.81 100 GLY A O 1
ATOM 757 N N . LEU A 1 101 ? -7.115 3.727 6.308 1.00 96.69 101 LEU A N 1
ATOM 758 C CA . LEU A 1 101 ? -8.528 3.933 5.977 1.00 96.69 101 LEU A CA 1
ATOM 759 C C . LEU A 1 101 ? -9.450 3.405 7.079 1.00 96.69 101 LEU A C 1
ATOM 761 O O . LEU A 1 101 ? -10.482 4.015 7.351 1.00 96.69 101 LEU A O 1
ATOM 765 N N . GLY A 1 102 ? -9.055 2.332 7.769 1.00 95.69 102 GLY A N 1
ATOM 766 C CA . GLY A 1 102 ? -9.747 1.838 8.957 1.00 95.69 102 GLY A CA 1
ATOM 767 C C . GLY A 1 102 ? -9.834 2.889 10.068 1.00 95.69 102 GLY A C 1
ATOM 768 O O . GLY A 1 102 ? -10.886 3.030 10.690 1.00 95.69 102 GLY A O 1
ATOM 769 N N . LEU A 1 103 ? -8.783 3.695 10.276 1.00 96.19 103 LEU A N 1
ATOM 770 C CA . LEU A 1 103 ? -8.830 4.828 11.214 1.00 96.19 103 LEU A CA 1
ATOM 771 C C . LEU A 1 103 ? -9.905 5.838 10.811 1.00 96.19 103 LEU A C 1
ATOM 773 O O . LEU A 1 103 ? -10.710 6.245 11.647 1.00 96.19 103 LEU A O 1
ATOM 777 N N . LEU A 1 104 ? -9.930 6.231 9.535 1.00 95.88 104 LEU A N 1
ATOM 778 C CA . LEU A 1 104 ? -10.897 7.206 9.028 1.00 95.88 104 LEU A CA 1
ATOM 779 C C . LEU A 1 104 ? -12.326 6.673 9.124 1.00 95.88 104 LEU A C 1
ATOM 781 O O . LEU A 1 104 ? -13.227 7.382 9.569 1.00 95.88 104 LEU A O 1
ATOM 785 N N . TRP A 1 105 ? -12.523 5.403 8.774 1.00 94.75 105 TRP A N 1
ATOM 786 C CA . TRP A 1 105 ? -13.808 4.725 8.886 1.00 94.75 105 TRP A CA 1
ATOM 787 C C . TRP A 1 105 ? -14.333 4.735 10.327 1.00 94.75 105 TRP A C 1
ATOM 789 O O . TRP A 1 105 ? -15.478 5.130 10.557 1.00 94.75 105 TRP A O 1
ATOM 799 N N . LEU A 1 106 ? -13.479 4.417 11.309 1.00 93.94 106 LEU A N 1
ATOM 800 C CA . LEU A 1 106 ? -13.831 4.479 12.733 1.00 93.94 106 LEU A CA 1
ATOM 801 C C . LEU A 1 106 ? -14.224 5.898 13.174 1.00 93.94 106 LEU A C 1
ATOM 803 O O . LEU A 1 106 ? -15.149 6.057 13.968 1.00 93.94 106 LEU A O 1
ATOM 807 N N . LEU A 1 107 ? -13.565 6.942 12.657 1.00 92.44 107 LEU A N 1
ATOM 808 C CA . LEU A 1 107 ? -13.937 8.332 12.957 1.00 92.44 107 LEU A CA 1
ATOM 809 C C . LEU A 1 107 ? -15.299 8.702 12.368 1.00 92.44 107 LEU A C 1
ATOM 811 O O . LEU A 1 107 ? -16.096 9.345 13.050 1.00 92.44 107 LEU A O 1
ATOM 815 N N . MET A 1 108 ? -15.569 8.287 11.129 1.00 91.00 108 MET A N 1
ATOM 816 C CA . MET A 1 108 ? -16.816 8.593 10.424 1.00 91.00 108 MET A CA 1
ATOM 817 C C . MET A 1 108 ? -18.027 7.850 10.999 1.00 91.00 108 MET A C 1
ATOM 819 O O . MET A 1 108 ? -19.143 8.371 10.951 1.00 91.00 108 MET A O 1
ATOM 823 N N . ARG A 1 109 ? -17.836 6.639 11.540 1.00 89.75 109 ARG A N 1
ATOM 824 C CA . ARG A 1 109 ? -18.931 5.838 12.117 1.00 89.75 109 ARG A CA 1
ATOM 825 C C . ARG A 1 109 ? -19.115 5.991 13.619 1.00 89.75 109 ARG A C 1
ATOM 827 O O . ARG A 1 109 ? -20.133 5.537 14.129 1.00 89.75 109 ARG A O 1
ATOM 834 N N . ARG A 1 110 ? -18.228 6.716 14.307 1.00 85.00 110 ARG A N 1
ATOM 835 C CA . ARG A 1 110 ? -18.295 6.899 15.765 1.00 85.00 110 ARG A CA 1
ATOM 836 C C . ARG A 1 110 ? -19.663 7.346 16.290 1.00 85.00 110 ARG A C 1
ATOM 838 O O . ARG A 1 110 ? -20.065 6.899 17.353 1.00 85.00 110 ARG A O 1
ATOM 845 N N . ASN A 1 111 ? -20.358 8.222 15.567 1.00 84.56 111 ASN A N 1
ATOM 846 C CA . ASN A 1 111 ? -21.667 8.741 15.986 1.00 84.56 111 ASN A CA 1
ATOM 847 C C . ASN A 1 111 ? -22.850 7.886 15.494 1.00 84.56 111 ASN A C 1
ATOM 849 O O . ASN A 1 111 ? -23.993 8.219 15.779 1.00 84.56 111 ASN A O 1
ATOM 853 N N . LYS A 1 112 ? -22.591 6.839 14.700 1.00 86.44 112 LYS A N 1
ATOM 854 C CA . LYS A 1 112 ? -23.614 5.976 14.087 1.00 86.44 112 LYS A CA 1
ATOM 855 C C . LYS A 1 112 ? -23.732 4.619 14.779 1.00 86.44 112 LYS A C 1
ATOM 857 O O . LYS A 1 112 ? -24.771 3.983 14.664 1.00 86.44 112 LYS A O 1
ATOM 862 N N . GLU A 1 113 ? -22.674 4.165 15.446 1.00 82.56 113 GLU A N 1
ATOM 863 C CA . GLU A 1 113 ? -22.605 2.843 16.071 1.00 82.56 113 GLU A CA 1
ATOM 864 C C . GLU A 1 113 ? -22.073 2.976 17.504 1.00 82.56 113 GLU A C 1
ATOM 866 O O . GLU A 1 113 ? -20.959 3.471 17.709 1.00 82.56 113 GLU A O 1
ATOM 871 N N . ASP A 1 114 ? -22.850 2.523 18.492 1.00 76.44 114 ASP A N 1
ATOM 872 C CA . ASP A 1 114 ? -22.499 2.622 19.912 1.00 76.44 114 ASP A CA 1
ATOM 873 C C . ASP A 1 114 ? -21.794 1.357 20.421 1.00 76.44 114 ASP A C 1
ATOM 875 O O . ASP A 1 114 ? -22.314 0.578 21.214 1.00 76.44 114 ASP A O 1
ATOM 879 N N . TYR A 1 115 ? -20.575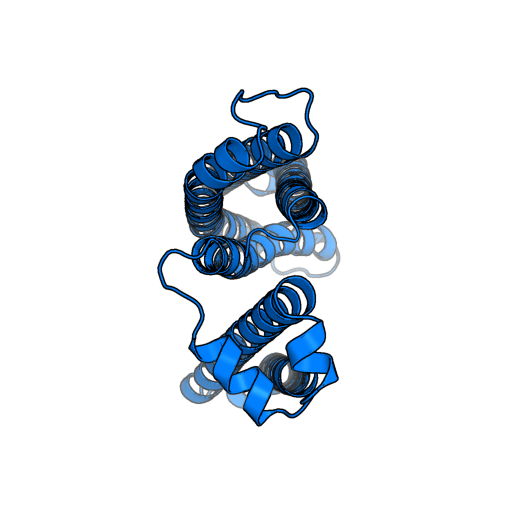 1.129 19.931 1.00 82.19 115 TYR A N 1
ATOM 880 C CA . TYR A 1 115 ? -19.704 0.064 20.445 1.00 82.19 115 TYR A CA 1
ATOM 881 C C . TYR A 1 115 ? -18.983 0.451 21.752 1.00 82.19 115 TYR A C 1
ATOM 883 O O . TYR A 1 115 ? -18.159 -0.312 22.254 1.00 82.19 115 TYR A O 1
ATOM 891 N N . GLY A 1 116 ? -19.249 1.643 22.299 1.00 88.00 116 GLY A N 1
ATOM 892 C CA . GLY A 1 116 ? -18.575 2.163 23.484 1.00 88.00 116 GLY A CA 1
ATOM 893 C C . GLY A 1 116 ? -17.172 2.732 23.223 1.00 88.00 116 GLY A C 1
ATOM 894 O O . GLY A 1 116 ? -16.446 2.368 22.295 1.00 88.00 116 GLY A O 1
ATOM 895 N N . ARG A 1 117 ? -16.760 3.675 24.079 1.00 88.06 117 ARG A N 1
ATOM 896 C CA . ARG A 1 117 ? -15.498 4.426 23.943 1.00 88.06 117 ARG A CA 1
ATOM 897 C C . ARG A 1 117 ? -14.254 3.532 23.922 1.00 88.06 117 ARG A C 1
ATOM 899 O O . ARG A 1 117 ? -13.318 3.826 23.174 1.00 88.06 117 ARG A O 1
ATOM 906 N N . ASP A 1 118 ? -14.240 2.482 24.734 1.00 91.69 118 ASP A N 1
ATOM 907 C CA . ASP A 1 118 ? -13.065 1.626 24.916 1.00 91.69 118 ASP A CA 1
ATOM 908 C C . ASP A 1 118 ? -12.808 0.748 23.695 1.00 91.69 118 ASP A C 1
ATOM 910 O O . ASP A 1 118 ? -11.661 0.630 23.259 1.00 91.69 118 ASP A O 1
ATOM 914 N N . TYR A 1 119 ? -13.872 0.243 23.063 1.00 92.06 119 TYR A N 1
ATOM 915 C CA . TYR A 1 119 ? -13.771 -0.453 21.786 1.00 92.06 119 TYR A CA 1
ATOM 916 C C . TYR A 1 119 ? -13.174 0.455 20.710 1.00 92.06 119 TYR A C 1
ATOM 918 O O . TYR A 1 119 ? -12.207 0.075 20.054 1.00 92.06 119 TYR A O 1
ATOM 926 N N . TYR A 1 120 ? -13.680 1.686 20.564 1.00 92.44 120 TYR A N 1
ATOM 927 C CA . TYR A 1 120 ? -13.122 2.632 19.596 1.00 92.44 120 TYR A CA 1
ATOM 928 C C . TYR A 1 120 ? -11.659 2.957 19.896 1.00 92.44 120 TYR A C 1
ATOM 930 O O . TYR A 1 120 ? -10.849 3.012 18.977 1.00 92.44 120 TYR A O 1
ATOM 938 N N . ALA A 1 121 ? -11.287 3.154 21.163 1.00 93.31 121 ALA A N 1
ATOM 939 C CA . ALA A 1 121 ? -9.897 3.412 21.531 1.00 93.31 121 ALA A CA 1
ATOM 940 C C . ALA A 1 121 ? -8.981 2.219 21.197 1.00 93.31 121 ALA A C 1
ATOM 942 O O . ALA A 1 121 ? -7.875 2.423 20.687 1.00 93.31 121 ALA A O 1
ATOM 943 N N . TYR A 1 122 ? -9.445 0.993 21.448 1.00 94.94 122 TYR A N 1
ATOM 944 C CA . TYR A 1 122 ? -8.748 -0.240 21.090 1.00 94.94 122 TYR A CA 1
ATOM 945 C C . TYR A 1 122 ? -8.610 -0.398 19.571 1.00 94.94 122 TYR A C 1
ATOM 947 O O . TYR A 1 122 ? -7.492 -0.524 19.066 1.00 94.94 122 TYR A O 1
ATOM 955 N N . ALA A 1 123 ? -9.725 -0.342 18.838 1.00 95.44 123 ALA A N 1
ATOM 956 C CA . ALA A 1 123 ? -9.771 -0.531 17.393 1.00 95.44 123 ALA A CA 1
ATOM 957 C C . ALA A 1 123 ? -8.930 0.529 16.675 1.00 95.44 123 ALA A C 1
ATOM 959 O O . ALA A 1 123 ? -8.115 0.192 15.822 1.00 95.44 123 ALA A O 1
ATOM 960 N N . PHE A 1 124 ? -9.023 1.793 17.098 1.00 96.00 124 PHE A N 1
ATOM 961 C CA . PHE A 1 124 ? -8.236 2.886 16.528 1.00 96.00 124 PHE A CA 1
ATOM 962 C C . PHE A 1 124 ? -6.731 2.655 16.711 1.00 96.00 124 PHE A C 1
ATOM 964 O O . PHE A 1 124 ? -5.957 2.773 15.765 1.00 96.00 124 PHE A O 1
ATOM 971 N N . LYS A 1 125 ? -6.288 2.229 17.901 1.00 96.81 125 LYS A N 1
ATOM 972 C CA . LYS A 1 125 ? -4.880 1.851 18.112 1.00 96.81 125 LYS A CA 1
ATOM 973 C C . LYS A 1 125 ? -4.466 0.654 17.268 1.00 96.81 125 LYS A C 1
ATOM 975 O O . LYS A 1 125 ? -3.352 0.635 16.749 1.00 96.81 125 LYS A O 1
ATOM 980 N N . ARG A 1 126 ? -5.323 -0.364 17.162 1.00 96.75 126 ARG A N 1
ATOM 981 C CA . ARG A 1 126 ? -5.026 -1.581 16.402 1.00 96.75 126 ARG A CA 1
ATOM 982 C C . ARG A 1 126 ? -4.868 -1.270 14.915 1.00 96.75 126 ARG A C 1
ATOM 984 O O . ARG A 1 126 ? -3.882 -1.708 14.330 1.00 96.75 126 ARG A O 1
ATOM 991 N N . SER A 1 127 ? -5.764 -0.463 14.352 1.00 97.31 127 SER A N 1
ATOM 992 C CA . SER A 1 127 ? -5.680 0.032 12.976 1.00 97.31 127 SER A CA 1
ATOM 993 C C . SER A 1 127 ? -4.397 0.827 12.735 1.00 97.31 127 SER A C 1
ATOM 995 O O . SER A 1 127 ? -3.706 0.559 11.759 1.00 97.31 127 SER A O 1
ATOM 997 N N . ALA A 1 128 ? -4.006 1.718 13.655 1.00 98.12 128 ALA A N 1
ATOM 998 C CA . ALA A 1 128 ? -2.751 2.466 13.540 1.00 98.12 128 ALA A CA 1
ATOM 999 C C . ALA A 1 128 ? -1.507 1.567 13.611 1.00 98.12 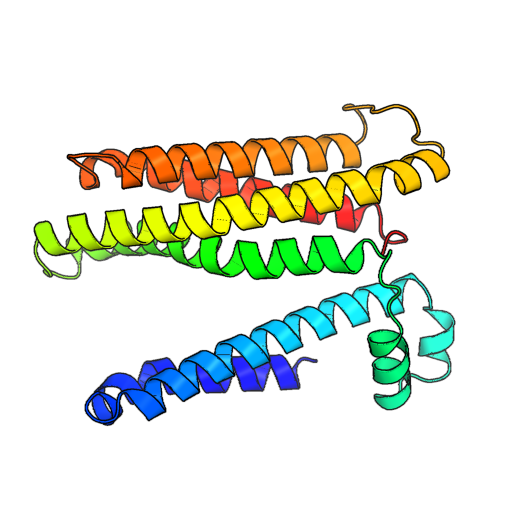128 ALA A C 1
ATOM 1001 O O . ALA A 1 128 ? -0.581 1.742 12.828 1.00 98.12 128 ALA A O 1
ATOM 1002 N N . LYS A 1 129 ? -1.484 0.569 14.507 1.00 98.00 129 LYS A N 1
ATOM 1003 C CA . LYS A 1 129 ? -0.385 -0.412 14.580 1.00 98.00 129 LYS A CA 1
ATOM 1004 C C . LYS A 1 129 ? -0.264 -1.232 13.299 1.00 98.00 129 LYS A C 1
ATOM 1006 O O . LYS A 1 129 ? 0.845 -1.500 12.856 1.00 98.00 129 LYS A O 1
ATOM 1011 N N . PHE A 1 130 ? -1.397 -1.626 12.722 1.00 96.69 130 PHE A N 1
ATOM 1012 C CA . PHE A 1 130 ? -1.428 -2.368 11.467 1.00 96.69 130 PHE A CA 1
ATOM 1013 C C . PHE A 1 130 ? -0.937 -1.501 10.300 1.00 96.69 130 PHE A C 1
ATOM 1015 O O . PHE A 1 130 ? -0.069 -1.933 9.546 1.00 96.69 130 PHE A O 1
ATOM 1022 N N . ALA A 1 131 ? -1.415 -0.254 10.221 1.00 98.19 131 ALA A N 1
ATOM 1023 C CA . ALA A 1 131 ? -0.964 0.727 9.239 1.00 98.19 131 ALA A CA 1
ATOM 1024 C C . ALA A 1 131 ? 0.546 0.979 9.341 1.00 98.19 131 ALA A C 1
ATOM 1026 O O . ALA A 1 131 ? 1.242 0.918 8.338 1.00 98.19 131 ALA A O 1
ATOM 1027 N N . LEU A 1 132 ? 1.066 1.172 10.558 1.00 98.44 132 LEU A N 1
ATOM 1028 C CA . LEU A 1 132 ? 2.495 1.346 10.815 1.00 98.44 132 LEU A CA 1
ATOM 1029 C C . LEU A 1 132 ? 3.316 0.125 10.389 1.00 98.44 132 LEU A C 1
ATOM 1031 O O . LEU A 1 132 ? 4.303 0.285 9.680 1.00 98.44 132 LEU A O 1
ATOM 1035 N N . ALA A 1 133 ? 2.933 -1.079 10.825 1.00 97.81 133 ALA A N 1
ATOM 1036 C CA . ALA A 1 133 ? 3.710 -2.289 10.566 1.00 97.81 133 ALA A CA 1
ATOM 1037 C C . ALA A 1 133 ? 3.900 -2.519 9.061 1.00 97.81 133 ALA A C 1
ATOM 1039 O O . ALA A 1 133 ? 5.019 -2.721 8.599 1.00 97.81 133 ALA A O 1
ATOM 1040 N N . PHE A 1 134 ? 2.817 -2.419 8.290 1.00 97.56 134 PHE A N 1
ATOM 1041 C CA . PHE A 1 134 ? 2.885 -2.566 6.839 1.00 97.56 134 PHE A CA 1
ATOM 1042 C C . PHE A 1 134 ? 3.406 -1.315 6.130 1.00 97.56 134 PHE A C 1
ATOM 1044 O O . PHE A 1 134 ? 4.051 -1.441 5.098 1.00 97.56 134 PHE A O 1
ATOM 1051 N N . GLY A 1 135 ? 3.194 -0.125 6.691 1.00 97.06 135 GLY A N 1
ATOM 1052 C CA . GLY A 1 135 ? 3.722 1.133 6.166 1.00 97.06 135 GLY A CA 1
ATOM 1053 C C . GLY A 1 135 ? 5.245 1.176 6.188 1.00 97.06 135 GLY A C 1
ATOM 1054 O O . GLY A 1 135 ? 5.854 1.577 5.204 1.00 97.06 135 GLY A O 1
ATOM 1055 N N . VAL A 1 136 ? 5.874 0.683 7.261 1.00 97.31 136 VAL A N 1
ATOM 1056 C CA . VAL A 1 136 ? 7.338 0.550 7.337 1.00 97.31 136 VAL A CA 1
ATOM 1057 C C . VAL A 1 136 ? 7.843 -0.432 6.282 1.00 97.31 136 VAL A C 1
ATOM 1059 O O . VAL A 1 136 ? 8.791 -0.122 5.568 1.00 97.31 136 VAL A O 1
ATOM 1062 N N . LEU A 1 137 ? 7.183 -1.584 6.125 1.00 96.81 137 LEU A N 1
ATOM 1063 C CA . LEU A 1 137 ? 7.542 -2.554 5.086 1.00 96.81 137 LEU A CA 1
ATOM 1064 C C . LEU A 1 137 ? 7.374 -1.968 3.674 1.00 96.81 137 LEU A C 1
ATOM 1066 O O . LEU A 1 137 ? 8.241 -2.159 2.822 1.00 96.81 137 LEU A O 1
ATOM 1070 N N . ALA A 1 138 ? 6.300 -1.213 3.436 1.00 95.12 138 ALA A N 1
ATOM 1071 C CA . ALA A 1 138 ? 6.076 -0.502 2.183 1.00 95.12 138 ALA A CA 1
ATOM 1072 C C . ALA A 1 138 ? 7.153 0.567 1.941 1.00 95.12 138 ALA A C 1
ATOM 1074 O O . ALA A 1 138 ? 7.677 0.651 0.835 1.00 95.12 138 ALA A O 1
ATOM 1075 N N . ALA A 1 139 ? 7.551 1.324 2.969 1.00 93.75 139 ALA A N 1
ATOM 1076 C CA . ALA A 1 139 ? 8.638 2.298 2.882 1.00 93.75 139 ALA A CA 1
ATOM 1077 C C . ALA A 1 139 ? 9.973 1.632 2.517 1.00 93.75 139 ALA A C 1
ATOM 1079 O O . ALA A 1 139 ? 10.698 2.143 1.667 1.00 93.75 139 ALA A O 1
ATOM 1080 N N . CYS A 1 140 ? 10.281 0.468 3.100 1.00 93.94 140 CYS A N 1
ATOM 1081 C CA . CYS A 1 140 ? 11.458 -0.317 2.724 1.00 93.94 140 CYS A CA 1
ATOM 1082 C C . CYS A 1 140 ? 11.399 -0.771 1.259 1.00 93.94 140 CYS A C 1
ATOM 1084 O O . CYS A 1 140 ? 12.406 -0.694 0.562 1.00 93.94 140 CYS A O 1
ATOM 1086 N N . ALA A 1 141 ? 10.236 -1.210 0.773 1.00 92.94 141 ALA A N 1
ATOM 1087 C CA . ALA A 1 141 ? 10.066 -1.608 -0.623 1.00 92.94 141 ALA A CA 1
ATOM 1088 C C . ALA A 1 141 ? 10.166 -0.420 -1.597 1.00 92.94 141 ALA A C 1
ATOM 1090 O O . ALA A 1 141 ? 10.765 -0.556 -2.660 1.00 92.94 141 ALA A O 1
ATOM 1091 N N . VAL A 1 142 ? 9.664 0.759 -1.217 1.00 89.75 142 VAL A N 1
ATOM 1092 C CA . VAL A 1 142 ? 9.852 2.011 -1.971 1.00 89.75 142 VAL A CA 1
ATOM 1093 C C . VAL A 1 142 ? 11.327 2.421 -1.999 1.00 89.75 142 VAL A C 1
ATOM 1095 O O . VAL A 1 142 ? 11.853 2.757 -3.056 1.00 89.75 142 VAL A O 1
ATOM 1098 N N . ALA A 1 143 ? 12.036 2.341 -0.872 1.00 88.75 143 ALA A N 1
ATOM 1099 C CA . ALA A 1 143 ? 13.473 2.608 -0.834 1.00 88.75 143 ALA A CA 1
ATOM 1100 C C . ALA A 1 143 ? 14.261 1.601 -1.692 1.00 88.75 143 ALA A C 1
ATOM 1102 O O . ALA A 1 143 ? 15.183 1.979 -2.411 1.00 88.75 143 ALA A O 1
ATOM 1103 N N . TRP A 1 144 ? 13.866 0.325 -1.677 1.00 89.31 144 TRP A N 1
ATOM 1104 C CA . TRP A 1 144 ? 14.435 -0.690 -2.561 1.00 89.31 144 TRP A CA 1
ATOM 1105 C C . TRP A 1 144 ? 14.172 -0.361 -4.039 1.00 89.31 144 TRP A C 1
ATOM 1107 O O . TRP A 1 144 ? 15.084 -0.450 -4.861 1.00 89.31 144 TRP A O 1
ATOM 1117 N N . HIS A 1 145 ? 12.959 0.088 -4.370 1.00 87.12 145 HIS A N 1
ATOM 1118 C CA . HIS A 1 145 ? 12.609 0.545 -5.713 1.00 87.12 145 HIS A CA 1
ATOM 1119 C C . HIS A 1 145 ? 13.496 1.719 -6.142 1.00 87.12 145 HIS A C 1
ATOM 1121 O O . HIS A 1 145 ? 14.113 1.646 -7.201 1.00 87.12 145 HIS A O 1
ATOM 1127 N N . ALA A 1 146 ? 13.651 2.732 -5.286 1.00 82.50 146 ALA A N 1
ATOM 1128 C CA . ALA A 1 146 ? 14.509 3.894 -5.513 1.00 82.50 146 ALA A CA 1
ATOM 1129 C C . ALA A 1 146 ? 15.958 3.508 -5.854 1.00 82.50 146 ALA A C 1
ATOM 1131 O O . ALA A 1 146 ? 16.516 3.993 -6.839 1.00 82.50 146 ALA A O 1
ATOM 1132 N N . VAL A 1 147 ? 16.555 2.605 -5.067 1.00 84.00 147 VAL A N 1
ATOM 1133 C CA . VAL A 1 147 ? 17.934 2.137 -5.276 1.00 84.00 147 VAL A CA 1
ATOM 1134 C C . VAL A 1 147 ? 18.074 1.400 -6.605 1.00 84.00 147 VAL A C 1
ATOM 1136 O O . VAL A 1 147 ? 19.054 1.617 -7.311 1.00 84.00 147 VAL A O 1
ATOM 1139 N N . TRP A 1 148 ? 17.098 0.566 -6.982 1.00 83.38 148 TRP A N 1
ATOM 1140 C CA . TRP A 1 148 ? 17.153 -0.147 -8.262 1.00 83.38 148 TRP A CA 1
ATOM 1141 C C . TRP A 1 148 ? 16.868 0.729 -9.480 1.00 83.38 148 TRP A C 1
ATOM 1143 O O . TRP A 1 148 ? 17.288 0.410 -10.593 1.00 83.38 148 TRP A O 1
ATOM 1153 N N . LEU A 1 149 ? 16.167 1.837 -9.270 1.00 78.88 149 LEU A N 1
ATOM 1154 C CA . LEU A 1 149 ? 15.854 2.808 -10.304 1.00 78.88 149 LEU A CA 1
ATOM 1155 C C . LEU A 1 149 ? 17.039 3.740 -10.591 1.00 78.88 149 LEU A C 1
ATOM 1157 O O . LEU A 1 149 ? 17.258 4.106 -11.743 1.00 78.88 149 LEU A O 1
ATOM 1161 N N . ALA A 1 150 ? 17.826 4.092 -9.569 1.00 73.44 150 ALA A N 1
ATOM 1162 C CA . ALA A 1 150 ? 18.892 5.090 -9.669 1.00 73.44 150 ALA A CA 1
ATOM 1163 C C . ALA A 1 150 ? 19.950 4.804 -10.765 1.00 73.44 150 ALA A C 1
ATOM 1165 O O . ALA A 1 150 ? 20.246 5.725 -11.531 1.00 73.44 150 ALA A O 1
ATOM 1166 N N . PRO A 1 151 ? 20.474 3.570 -10.941 1.00 70.75 151 PRO A N 1
ATOM 1167 C CA . PRO A 1 151 ? 21.395 3.262 -12.039 1.00 70.75 151 PRO A CA 1
ATOM 1168 C C . PRO A 1 151 ? 20.750 3.432 -13.419 1.00 70.75 151 PRO A C 1
ATOM 1170 O O . PRO A 1 151 ? 21.366 3.995 -14.317 1.00 70.75 151 PRO A O 1
ATOM 1173 N N . ARG A 1 152 ? 19.481 3.031 -13.573 1.00 70.25 152 ARG A N 1
ATOM 1174 C CA . ARG A 1 152 ? 18.747 3.153 -14.843 1.00 70.25 152 ARG A CA 1
ATOM 1175 C C . ARG A 1 152 ? 18.431 4.609 -15.192 1.00 70.25 152 ARG A C 1
ATOM 1177 O O . ARG A 1 152 ? 18.452 4.988 -16.357 1.00 70.25 152 ARG A O 1
ATOM 1184 N N . ILE A 1 153 ? 18.161 5.438 -14.183 1.00 64.88 153 ILE A N 1
ATOM 1185 C CA . ILE A 1 153 ? 18.026 6.889 -14.354 1.00 64.88 153 ILE A CA 1
ATOM 1186 C C . ILE A 1 153 ? 19.373 7.482 -14.810 1.00 64.88 153 ILE A C 1
ATOM 1188 O O . ILE A 1 153 ? 19.412 8.289 -15.736 1.00 64.88 153 ILE A O 1
ATOM 1192 N N . SER A 1 154 ? 20.490 7.026 -14.237 1.00 62.06 154 SER A N 1
ATOM 1193 C CA . SER A 1 154 ? 21.835 7.449 -14.651 1.00 62.06 154 SER A CA 1
ATOM 1194 C C . SER A 1 154 ? 22.162 7.093 -16.107 1.00 62.06 154 SER A C 1
ATOM 1196 O O . SER A 1 154 ? 22.628 7.950 -16.859 1.00 62.06 154 SER A O 1
ATOM 1198 N N . GLU A 1 155 ? 21.833 5.871 -16.537 1.00 64.38 155 GLU A N 1
ATOM 1199 C CA . GLU A 1 155 ? 22.007 5.394 -17.920 1.00 64.38 155 GLU A CA 1
ATOM 1200 C C . GLU A 1 155 ? 21.183 6.190 -18.946 1.00 64.38 155 GLU A C 1
ATOM 1202 O O . GLU A 1 155 ? 21.616 6.368 -20.082 1.00 64.38 155 GLU A O 1
ATOM 1207 N N . LEU A 1 156 ? 20.032 6.742 -18.544 1.00 60.62 156 LEU A N 1
ATOM 1208 C CA . LEU A 1 156 ? 19.202 7.628 -19.372 1.00 60.62 156 LEU A CA 1
ATOM 1209 C C . LEU A 1 156 ? 19.759 9.064 -19.494 1.00 60.62 156 LEU A C 1
ATOM 1211 O O . LEU A 1 156 ? 19.063 9.957 -19.974 1.00 60.62 156 LEU A O 1
ATOM 1215 N N . GLY A 1 157 ? 20.991 9.321 -19.040 1.00 55.53 157 GLY A N 1
ATOM 1216 C CA . GLY A 1 157 ? 21.589 10.660 -19.037 1.00 55.53 157 GLY A CA 1
ATOM 1217 C C . GLY A 1 157 ? 21.020 11.579 -17.951 1.00 55.53 157 GLY A C 1
ATOM 1218 O O . GLY A 1 157 ? 21.231 12.791 -17.976 1.00 55.53 157 GLY A O 1
ATOM 1219 N N . LEU A 1 158 ? 20.308 11.021 -16.967 1.00 56.41 158 LEU A N 1
ATOM 1220 C CA . LEU A 1 158 ? 19.755 11.746 -15.820 1.00 56.41 158 LEU A CA 1
ATOM 1221 C C . LEU A 1 158 ? 20.634 11.556 -14.565 1.00 56.41 158 LEU A C 1
ATOM 1223 O O . LEU A 1 158 ? 20.136 11.638 -13.446 1.00 56.41 158 LEU A O 1
ATOM 1227 N N . ALA A 1 159 ? 21.933 11.302 -14.767 1.00 52.78 159 ALA A N 1
ATOM 1228 C CA . ALA A 1 159 ? 22.928 10.879 -13.773 1.00 52.78 159 ALA A CA 1
ATOM 1229 C C . ALA A 1 159 ? 23.135 11.819 -12.576 1.00 52.78 159 ALA A C 1
ATOM 1231 O O . ALA A 1 159 ? 23.616 11.376 -11.533 1.00 52.78 159 ALA A O 1
ATOM 1232 N N . SER A 1 160 ? 22.753 13.091 -12.676 1.00 62.91 160 SER A N 1
ATOM 1233 C CA . SER A 1 160 ? 22.661 13.951 -11.501 1.00 62.91 160 SER A CA 1
ATOM 1234 C C . SER A 1 160 ? 21.302 13.771 -10.825 1.00 62.91 160 SER A C 1
ATOM 1236 O O . SER A 1 160 ? 20.254 13.938 -11.455 1.00 62.91 160 SER A O 1
ATOM 1238 N N . ILE A 1 161 ? 21.321 13.472 -9.519 1.00 64.44 161 ILE A N 1
ATOM 1239 C CA . ILE A 1 161 ? 20.150 13.676 -8.660 1.00 64.44 161 ILE A CA 1
ATOM 1240 C C . ILE A 1 161 ? 19.779 15.150 -8.796 1.00 64.44 161 ILE A C 1
ATOM 1242 O O . ILE A 1 161 ? 20.485 16.030 -8.308 1.00 64.44 161 ILE A O 1
ATOM 1246 N N . ASP A 1 162 ? 18.688 15.403 -9.500 1.00 71.88 162 ASP A N 1
ATOM 1247 C CA . ASP A 1 162 ? 18.198 16.740 -9.778 1.00 71.88 162 ASP A CA 1
ATOM 1248 C C . ASP A 1 162 ? 16.752 16.804 -9.309 1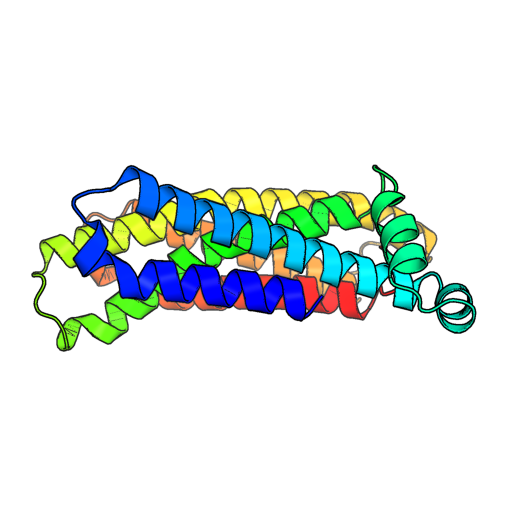.00 71.88 162 ASP A C 1
ATOM 1250 O O . ASP A 1 162 ? 15.844 16.311 -9.976 1.00 71.88 162 ASP A O 1
ATOM 1254 N N . LEU A 1 163 ? 16.547 17.391 -8.129 1.00 71.81 163 LEU A N 1
ATOM 1255 C CA . LEU A 1 163 ? 15.222 17.557 -7.529 1.00 71.81 163 LEU A CA 1
ATOM 1256 C C . LEU A 1 163 ? 14.311 18.479 -8.352 1.00 71.81 163 LEU A C 1
ATOM 1258 O O . LEU A 1 163 ? 13.113 18.523 -8.084 1.00 71.81 163 LEU A O 1
ATOM 1262 N N . MET A 1 164 ? 14.844 19.184 -9.356 1.00 78.88 164 MET A N 1
ATOM 1263 C CA . MET A 1 164 ? 14.035 19.932 -10.318 1.00 78.88 164 MET A CA 1
ATOM 1264 C C . MET A 1 164 ? 13.380 19.016 -11.354 1.00 78.88 164 MET A C 1
ATOM 1266 O O . MET A 1 164 ? 12.420 19.422 -12.012 1.00 78.88 164 MET A O 1
ATOM 1270 N N . LYS A 1 165 ? 13.855 17.772 -11.495 1.00 78.88 165 LYS A N 1
ATOM 1271 C CA . LYS A 1 165 ? 13.235 16.789 -12.377 1.00 78.88 165 LYS A CA 1
ATOM 1272 C C . LYS A 1 165 ? 12.044 16.113 -11.690 1.00 78.88 165 LYS A C 1
ATOM 1274 O O . LYS A 1 165 ? 12.173 15.648 -10.551 1.00 78.88 165 LYS A O 1
ATOM 1279 N N . PRO A 1 166 ? 10.887 16.003 -12.371 1.00 81.69 166 PRO A N 1
ATOM 1280 C CA . PRO A 1 166 ? 9.668 15.454 -11.781 1.00 81.69 166 PRO A CA 1
ATOM 1281 C C . PRO A 1 166 ? 9.821 14.050 -11.188 1.00 81.69 166 PRO A C 1
ATOM 1283 O O . PRO A 1 166 ? 9.203 13.757 -10.171 1.00 81.69 166 PRO A O 1
ATOM 1286 N N . GLU A 1 167 ? 10.636 13.184 -11.788 1.00 79.81 167 GLU A N 1
ATOM 1287 C CA . GLU A 1 167 ? 10.872 11.816 -11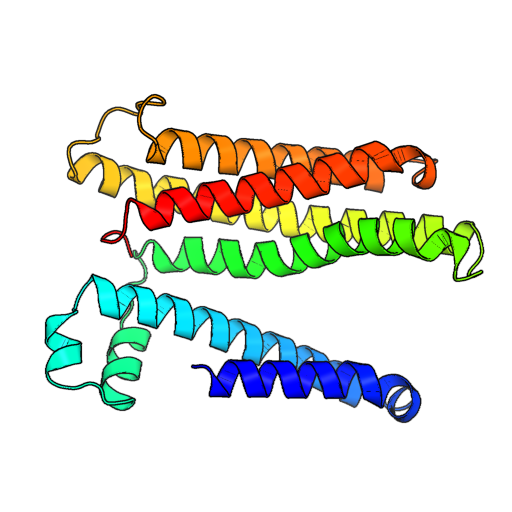.322 1.00 79.81 167 GLU A CA 1
ATOM 1288 C C . GLU A 1 167 ? 11.619 11.761 -9.982 1.00 79.81 167 GLU A C 1
ATOM 1290 O O . GLU A 1 167 ? 11.185 11.067 -9.063 1.00 79.81 167 GLU A O 1
ATOM 1295 N N . TRP A 1 168 ? 12.688 12.543 -9.818 1.00 79.31 168 TRP A N 1
ATOM 1296 C CA . TRP A 1 168 ? 13.430 12.610 -8.558 1.00 79.31 168 TRP A CA 1
ATOM 1297 C C . TRP A 1 168 ? 12.606 13.283 -7.464 1.00 79.31 168 TRP A C 1
ATOM 1299 O O . TRP A 1 168 ? 12.590 12.815 -6.324 1.00 79.31 168 TRP A O 1
ATOM 1309 N N . MET A 1 169 ? 11.864 14.336 -7.819 1.00 84.81 169 MET A N 1
ATOM 1310 C CA . MET A 1 169 ? 10.934 14.989 -6.904 1.00 84.81 169 MET A CA 1
ATOM 1311 C C . MET A 1 169 ? 9.814 14.036 -6.469 1.00 84.81 169 MET A C 1
ATOM 1313 O O . MET A 1 169 ? 9.515 13.949 -5.280 1.00 84.81 169 MET A O 1
ATOM 1317 N N . GLY A 1 170 ? 9.223 13.286 -7.403 1.00 86.88 170 GLY A N 1
ATOM 1318 C CA . GLY A 1 170 ? 8.172 12.306 -7.125 1.00 86.88 170 GLY A CA 1
ATOM 1319 C C . GLY A 1 170 ? 8.637 11.209 -6.170 1.00 86.88 170 GLY A C 1
ATOM 1320 O O . GLY A 1 170 ? 7.931 10.891 -5.214 1.00 86.88 170 GLY A O 1
ATOM 1321 N N . LEU A 1 171 ? 9.853 10.697 -6.372 1.00 84.75 171 LEU A N 1
ATOM 1322 C CA . LEU A 1 171 ? 10.466 9.690 -5.508 1.00 84.75 171 LEU A CA 1
ATOM 1323 C C . LEU A 1 171 ? 10.782 10.239 -4.108 1.00 84.75 171 LEU A C 1
ATOM 1325 O O . LEU A 1 171 ? 10.460 9.609 -3.101 1.00 84.75 171 LEU A O 1
ATOM 1329 N N . ALA A 1 172 ? 11.361 11.440 -4.028 1.00 87.19 172 ALA A N 1
ATOM 1330 C CA . ALA A 1 172 ? 11.671 12.091 -2.756 1.00 87.19 172 ALA A CA 1
ATOM 1331 C C . ALA A 1 172 ? 10.400 12.383 -1.942 1.00 87.19 172 ALA A C 1
ATOM 1333 O O . ALA A 1 172 ? 10.332 12.062 -0.753 1.00 87.19 172 ALA A O 1
ATOM 1334 N N . VAL A 1 173 ? 9.369 12.936 -2.593 1.00 90.56 173 VAL A N 1
ATOM 1335 C CA . VAL A 1 173 ? 8.052 13.176 -1.986 1.00 90.56 173 VAL A CA 1
ATOM 1336 C C . VAL A 1 173 ? 7.415 11.860 -1.552 1.00 90.56 173 VAL A C 1
ATOM 1338 O O . VAL A 1 173 ? 6.876 11.793 -0.448 1.00 90.56 173 VAL A O 1
ATOM 1341 N N . SER A 1 174 ? 7.521 10.809 -2.372 1.00 91.19 174 SER A N 1
ATOM 1342 C CA . SER A 1 174 ? 6.994 9.483 -2.052 1.00 91.19 174 SER A CA 1
ATOM 1343 C C . SER A 1 174 ? 7.559 8.938 -0.742 1.00 91.19 174 SER A C 1
ATOM 1345 O O . SER A 1 174 ? 6.803 8.601 0.177 1.00 91.19 174 SER A O 1
ATOM 1347 N N . ILE A 1 175 ? 8.888 8.924 -0.628 1.00 90.75 175 ILE A N 1
ATOM 1348 C CA . ILE A 1 175 ? 9.605 8.418 0.544 1.00 90.75 175 ILE A CA 1
ATOM 1349 C C . ILE A 1 175 ? 9.286 9.268 1.775 1.00 90.75 175 ILE A C 1
ATOM 1351 O O . ILE A 1 175 ? 8.894 8.731 2.814 1.00 90.75 175 ILE A O 1
ATOM 1355 N N . LEU A 1 176 ? 9.420 10.594 1.666 1.00 94.25 176 LEU A N 1
ATOM 1356 C CA . LEU A 1 176 ? 9.208 11.499 2.793 1.00 94.25 176 LEU A CA 1
ATOM 1357 C C . LEU A 1 176 ? 7.771 11.407 3.318 1.00 94.25 176 LEU A C 1
ATOM 1359 O O . LEU A 1 176 ? 7.556 11.318 4.531 1.00 94.25 176 LEU A O 1
ATOM 1363 N N . ALA A 1 177 ? 6.785 11.390 2.420 1.00 96.44 177 ALA A N 1
ATOM 1364 C CA . ALA A 1 177 ? 5.382 11.298 2.795 1.00 96.44 177 ALA A CA 1
ATOM 1365 C C . ALA A 1 177 ? 5.051 9.944 3.448 1.00 96.44 177 ALA A C 1
ATOM 1367 O O . ALA A 1 177 ? 4.373 9.930 4.477 1.00 96.44 177 ALA A O 1
ATOM 1368 N N . MET A 1 178 ? 5.585 8.823 2.942 1.00 95.88 178 MET A N 1
ATOM 1369 C CA . MET A 1 178 ? 5.391 7.502 3.558 1.00 95.88 178 MET A CA 1
ATOM 1370 C C . MET A 1 178 ? 6.002 7.426 4.959 1.00 95.88 178 MET A C 1
ATOM 1372 O O . MET A 1 178 ? 5.340 6.988 5.903 1.00 95.88 178 MET A O 1
ATOM 1376 N N . LEU A 1 179 ? 7.251 7.874 5.122 1.00 96.81 179 LEU A N 1
ATOM 1377 C CA . LEU A 1 179 ? 7.931 7.865 6.419 1.00 96.81 179 LEU A CA 1
ATOM 1378 C C . LEU A 1 179 ? 7.200 8.751 7.430 1.00 96.81 179 LEU A C 1
ATOM 1380 O O . LEU A 1 179 ? 6.991 8.348 8.575 1.00 96.81 179 LEU A O 1
ATOM 1384 N N . THR A 1 180 ? 6.735 9.922 6.994 1.00 98.25 180 THR A N 1
ATOM 1385 C CA . THR A 1 180 ? 5.960 10.826 7.847 1.00 98.25 180 THR A CA 1
ATOM 1386 C C . THR A 1 180 ? 4.614 10.204 8.224 1.00 98.25 180 THR A C 1
ATOM 1388 O O . THR A 1 180 ? 4.241 10.234 9.396 1.00 98.25 180 THR A O 1
ATOM 1391 N N . ALA A 1 181 ? 3.909 9.557 7.288 1.00 98.25 181 ALA A N 1
ATOM 1392 C CA . ALA A 1 181 ? 2.684 8.816 7.595 1.00 98.25 181 ALA A CA 1
ATOM 1393 C C . ALA A 1 181 ? 2.932 7.709 8.636 1.00 98.25 181 ALA A C 1
ATOM 1395 O O . ALA A 1 181 ? 2.168 7.590 9.597 1.00 98.25 181 ALA A O 1
ATOM 1396 N N . CYS A 1 182 ? 4.037 6.966 8.513 1.00 98.38 182 CYS A N 1
ATOM 1397 C CA . CYS A 1 182 ? 4.439 5.953 9.489 1.00 98.38 182 CYS A CA 1
ATOM 1398 C C . CYS A 1 182 ? 4.684 6.557 10.874 1.00 98.38 182 CYS A C 1
ATOM 1400 O O . CYS A 1 182 ? 4.153 6.050 11.862 1.00 98.38 182 CYS A O 1
ATOM 1402 N N . ILE A 1 183 ? 5.415 7.671 10.967 1.00 98.62 183 ILE A N 1
ATOM 1403 C CA . ILE A 1 183 ? 5.645 8.369 12.241 1.00 98.62 183 ILE A CA 1
ATOM 1404 C C . ILE A 1 183 ? 4.309 8.757 12.886 1.00 98.62 183 ILE A C 1
ATOM 1406 O O . ILE A 1 183 ? 4.092 8.488 14.069 1.00 98.62 183 ILE A O 1
ATOM 1410 N N . LEU A 1 184 ? 3.376 9.318 12.114 1.00 98.56 184 LEU A N 1
ATOM 1411 C CA . LEU A 1 184 ? 2.058 9.716 12.613 1.00 98.56 184 LEU A CA 1
ATOM 1412 C C . LEU A 1 184 ? 1.217 8.514 13.074 1.00 98.56 184 LEU A C 1
ATOM 1414 O O . LEU A 1 184 ? 0.582 8.576 14.131 1.00 98.56 184 LEU A O 1
ATOM 1418 N N . TRP A 1 185 ? 1.242 7.393 12.348 1.00 98.56 185 TRP A N 1
ATOM 1419 C CA . TRP A 1 185 ? 0.625 6.147 12.814 1.00 98.56 185 TRP A CA 1
ATOM 1420 C C . TRP A 1 185 ? 1.288 5.619 14.090 1.00 98.56 185 TRP A C 1
ATOM 1422 O O . TRP A 1 185 ? 0.583 5.153 14.986 1.00 98.56 185 TRP A O 1
ATOM 1432 N N . GLY A 1 186 ? 2.607 5.767 14.231 1.00 98.38 186 GLY A N 1
ATOM 1433 C CA . GLY 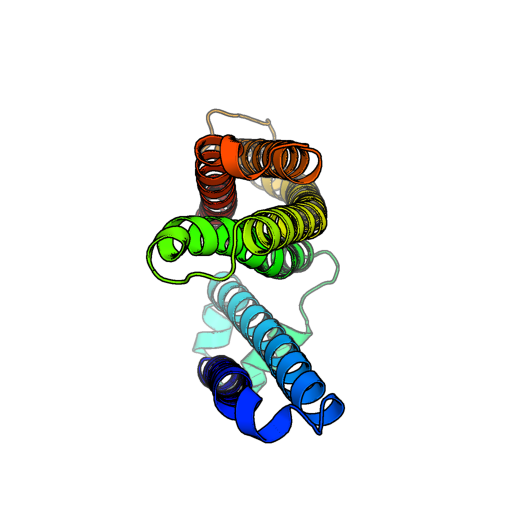A 1 186 ? 3.346 5.486 15.463 1.00 98.38 186 GLY A CA 1
ATOM 1434 C C . GLY A 1 186 ? 2.883 6.338 16.643 1.00 98.38 186 GLY A C 1
ATOM 1435 O O . GLY A 1 186 ? 2.596 5.798 17.714 1.00 98.38 186 GLY A O 1
ATOM 1436 N N . VAL A 1 187 ? 2.702 7.646 16.438 1.00 98.38 187 VAL A N 1
ATOM 1437 C CA . VAL A 1 187 ? 2.155 8.566 17.450 1.00 98.38 187 VAL A CA 1
ATOM 1438 C C . VAL A 1 187 ? 0.761 8.118 17.899 1.00 98.38 187 VAL A C 1
ATOM 1440 O O . VAL A 1 187 ? 0.483 8.050 19.099 1.00 98.38 187 VAL A O 1
ATOM 1443 N N . ILE A 1 188 ? -0.117 7.750 16.960 1.00 98.12 188 ILE A N 1
ATOM 1444 C CA . ILE A 1 188 ? -1.461 7.245 17.282 1.00 98.12 188 ILE A CA 1
ATOM 1445 C C . ILE A 1 188 ? -1.377 5.924 18.058 1.00 98.12 188 ILE A C 1
ATOM 1447 O O . ILE A 1 188 ? -2.047 5.764 19.083 1.00 98.12 188 ILE A O 1
ATOM 1451 N N . ALA A 1 189 ? -0.547 4.990 17.592 1.00 97.81 189 ALA A N 1
ATOM 1452 C CA . ALA A 1 189 ? -0.374 3.669 18.185 1.00 97.81 189 ALA A CA 1
ATOM 1453 C C . ALA A 1 189 ? 0.162 3.731 19.626 1.00 97.81 189 ALA A C 1
ATOM 1455 O O . ALA A 1 189 ? -0.264 2.935 20.470 1.00 97.81 189 ALA A O 1
ATOM 1456 N N . ALA A 1 190 ? 1.058 4.680 19.911 1.00 97.50 190 ALA A N 1
ATOM 1457 C CA . ALA A 1 190 ? 1.656 4.896 21.227 1.00 97.50 190 ALA A CA 1
ATOM 1458 C C . ALA A 1 190 ? 0.790 5.761 22.166 1.00 97.50 190 ALA A C 1
ATOM 1460 O O . ALA A 1 190 ? 0.980 5.743 23.383 1.00 97.50 190 ALA A O 1
ATOM 1461 N N . SER A 1 191 ? -0.184 6.510 21.640 1.00 96.69 191 SER A N 1
ATOM 1462 C CA . SER A 1 191 ? -0.955 7.483 22.421 1.00 96.69 191 SER A CA 1
ATOM 1463 C C . SER A 1 191 ? -1.763 6.846 23.558 1.00 96.69 191 SER A C 1
ATOM 1465 O O . SER A 1 191 ? -2.511 5.891 23.359 1.00 96.69 191 SER A O 1
ATOM 1467 N N . LYS A 1 192 ? -1.731 7.427 24.764 1.00 94.94 192 LYS A N 1
ATOM 1468 C CA . LYS A 1 192 ? -2.663 7.058 25.853 1.00 94.94 192 LYS A CA 1
ATOM 1469 C C . LYS A 1 192 ? -4.101 7.518 25.575 1.00 94.94 192 LYS A C 1
ATOM 1471 O O . LYS A 1 192 ? -5.041 6.949 26.115 1.00 94.94 192 LYS A O 1
ATOM 1476 N N . THR A 1 193 ? -4.282 8.508 24.698 1.00 93.56 193 THR A N 1
ATOM 1477 C CA . THR A 1 193 ? -5.585 9.095 24.347 1.00 93.56 193 THR A CA 1
ATOM 1478 C C . THR A 1 193 ? -5.803 9.089 22.824 1.00 93.56 193 THR A C 1
ATOM 1480 O O . THR A 1 193 ? -5.941 10.145 22.206 1.00 93.56 193 THR A O 1
ATOM 1483 N N . PRO A 1 194 ? -5.876 7.903 22.188 1.00 91.50 194 PRO A N 1
ATOM 1484 C CA . PRO A 1 194 ? -5.877 7.760 20.725 1.00 91.50 194 PRO A CA 1
ATOM 1485 C C . PRO A 1 194 ? -7.016 8.532 20.042 1.00 91.50 194 PRO A C 1
ATOM 1487 O O . PRO A 1 194 ? -6.827 9.116 18.984 1.00 91.50 194 PRO A O 1
ATOM 1490 N N . LEU A 1 195 ? -8.180 8.640 20.691 1.00 90.56 195 LEU A N 1
ATOM 1491 C CA . LEU A 1 195 ? -9.341 9.359 20.153 1.00 90.56 195 LEU A CA 1
ATOM 1492 C C . LEU A 1 195 ? -9.163 10.888 20.077 1.00 90.56 195 LEU A C 1
ATOM 1494 O O . LEU A 1 195 ? -10.009 11.559 19.483 1.00 90.56 195 LEU A O 1
ATOM 1498 N N . ARG A 1 196 ? -8.097 11.443 20.676 1.00 93.75 196 ARG A N 1
ATOM 1499 C CA . ARG A 1 196 ? -7.694 12.851 20.512 1.00 93.75 196 ARG A CA 1
ATOM 1500 C C . ARG A 1 196 ? -6.819 13.066 19.271 1.00 93.75 196 ARG A C 1
ATOM 1502 O O . ARG A 1 196 ? -6.676 14.195 18.828 1.00 93.75 196 ARG A O 1
ATOM 1509 N N . GLN A 1 197 ? -6.297 11.998 18.666 1.00 96.06 197 GLN A N 1
ATOM 1510 C CA . GLN A 1 197 ? -5.393 12.033 17.509 1.00 96.06 197 GLN A CA 1
ATOM 1511 C C . GLN A 1 197 ? -6.143 12.003 16.163 1.00 96.06 197 GLN A C 1
ATOM 1513 O O . GLN A 1 197 ? -5.659 11.449 15.179 1.00 96.06 197 GLN A O 1
ATOM 1518 N N . LYS A 1 198 ? -7.353 12.574 16.102 1.00 95.12 198 LYS A N 1
ATOM 1519 C CA . LYS A 1 198 ? -8.146 12.608 14.859 1.00 95.12 198 LYS A CA 1
ATOM 1520 C C . LYS A 1 198 ? -7.446 13.398 13.744 1.00 95.12 198 LYS A C 1
ATOM 1522 O O . LYS A 1 198 ? -7.383 12.870 12.638 1.00 95.12 198 LYS A O 1
ATOM 1527 N N . PRO A 1 199 ? -6.893 14.606 14.004 1.00 97.12 199 PRO A N 1
ATOM 1528 C CA . PRO A 1 199 ? -6.163 15.351 12.976 1.00 97.12 199 PRO A CA 1
ATOM 1529 C C . PRO A 1 199 ? -4.947 14.570 12.473 1.00 97.12 199 PRO A C 1
ATOM 1531 O O . PRO A 1 199 ? -4.722 14.480 11.272 1.00 97.12 199 PRO A O 1
ATOM 1534 N N . THR A 1 200 ? -4.231 13.915 13.391 1.00 97.88 200 THR A N 1
ATOM 1535 C CA . THR A 1 200 ? -3.088 13.042 13.101 1.00 97.88 200 THR A CA 1
ATOM 1536 C C . THR A 1 200 ? -3.463 11.914 12.138 1.00 97.88 200 THR A C 1
ATOM 1538 O O . THR A 1 200 ? -2.714 11.636 11.208 1.00 97.88 200 THR A O 1
ATOM 1541 N N . ALA A 1 201 ? -4.632 11.287 12.315 1.00 97.69 201 ALA A N 1
ATOM 1542 C CA . ALA A 1 201 ? -5.095 10.216 11.432 1.00 97.69 201 ALA A CA 1
ATOM 1543 C C . ALA A 1 201 ? -5.428 10.712 10.016 1.00 97.69 201 ALA A C 1
ATOM 1545 O O . ALA A 1 201 ? -5.059 10.054 9.046 1.00 97.69 201 ALA A O 1
ATOM 1546 N N . TRP A 1 202 ? -6.074 11.877 9.891 1.00 97.75 202 TRP A N 1
ATOM 1547 C CA . TRP A 1 202 ? -6.345 12.501 8.591 1.00 97.75 202 TRP A CA 1
ATOM 1548 C C . TRP A 1 202 ? -5.061 12.897 7.865 1.00 97.75 202 TRP A C 1
ATOM 1550 O O . TRP A 1 202 ? -4.902 12.576 6.689 1.00 97.75 202 TRP A O 1
ATOM 1560 N N . LEU A 1 203 ? -4.124 13.529 8.576 1.00 98.38 203 LEU A N 1
ATOM 1561 C CA . LEU A 1 203 ? -2.831 13.909 8.016 1.00 98.38 203 LEU A CA 1
ATOM 1562 C C . LEU A 1 203 ? -2.032 12.679 7.564 1.00 98.38 203 LEU A C 1
ATOM 1564 O O . LEU A 1 203 ? -1.499 12.674 6.458 1.00 98.38 203 LEU A O 1
ATOM 1568 N N . ALA A 1 204 ? -1.999 11.613 8.372 1.00 98.25 204 ALA A N 1
ATOM 1569 C CA . ALA A 1 204 ? -1.323 10.368 8.010 1.00 98.25 204 ALA A CA 1
ATOM 1570 C C . ALA A 1 204 ? -1.925 9.727 6.752 1.00 98.25 204 ALA A C 1
ATOM 1572 O O . ALA A 1 204 ? -1.186 9.293 5.874 1.00 98.25 204 ALA A O 1
ATOM 1573 N N . ALA A 1 205 ? -3.257 9.703 6.634 1.00 97.31 205 ALA A N 1
ATOM 1574 C CA . ALA A 1 205 ? -3.921 9.189 5.440 1.00 97.31 205 ALA A CA 1
ATOM 1575 C C . ALA A 1 205 ? -3.605 10.038 4.199 1.00 97.31 205 ALA A C 1
ATOM 1577 O O . ALA A 1 205 ? -3.276 9.483 3.155 1.00 97.31 205 ALA A O 1
ATOM 1578 N N . MET A 1 206 ? -3.645 11.370 4.315 1.00 98.06 206 MET A N 1
ATOM 1579 C CA . MET A 1 206 ? -3.296 12.276 3.218 1.00 98.06 206 MET A CA 1
ATOM 1580 C C . MET A 1 206 ? -1.854 12.058 2.747 1.00 98.06 206 MET A C 1
ATOM 1582 O O . MET A 1 206 ? -1.619 11.913 1.553 1.00 98.06 206 MET A O 1
ATOM 1586 N N . LEU A 1 207 ? -0.900 11.975 3.676 1.00 98.19 207 LEU A N 1
ATOM 1587 C CA . LEU A 1 207 ? 0.508 11.729 3.360 1.00 98.19 207 LEU A CA 1
ATOM 1588 C C . LEU A 1 207 ? 0.731 10.347 2.736 1.00 98.19 207 LEU A C 1
ATOM 1590 O O . LEU A 1 207 ? 1.497 10.223 1.785 1.00 98.19 207 LEU A O 1
ATOM 1594 N N . PHE A 1 208 ? 0.020 9.318 3.200 1.00 97.56 208 PHE A N 1
ATOM 1595 C CA . PHE A 1 208 ? 0.047 8.009 2.553 1.00 97.56 208 PHE A CA 1
ATOM 1596 C C . PHE A 1 208 ? -0.437 8.084 1.094 1.00 97.56 208 PHE A C 1
ATOM 1598 O O . PHE A 1 208 ? 0.222 7.556 0.202 1.00 97.56 208 PHE A O 1
ATOM 1605 N N . PHE A 1 209 ? -1.541 8.790 0.822 1.00 96.06 209 PHE A N 1
ATOM 1606 C CA . PHE A 1 209 ? -2.013 9.000 -0.552 1.00 96.06 209 PHE A CA 1
ATOM 1607 C C . PHE A 1 209 ? -1.015 9.796 -1.399 1.00 96.06 209 PHE A C 1
ATOM 1609 O O . PHE A 1 209 ? -0.760 9.416 -2.538 1.00 96.06 209 PHE A O 1
ATOM 1616 N N . VAL A 1 210 ? -0.413 10.854 -0.846 1.00 96.19 210 VAL A N 1
ATOM 1617 C CA . VAL A 1 210 ? 0.661 11.611 -1.512 1.00 96.19 210 VAL A CA 1
ATOM 1618 C C . VAL A 1 210 ? 1.829 10.695 -1.867 1.00 96.19 210 VAL A C 1
ATOM 1620 O O . VAL A 1 210 ? 2.353 10.793 -2.972 1.00 96.19 210 VAL A O 1
ATOM 1623 N N . SER A 1 211 ? 2.193 9.765 -0.980 1.00 94.88 211 SER A N 1
ATOM 1624 C CA . SER A 1 211 ? 3.251 8.800 -1.264 1.00 94.88 211 SER A CA 1
ATOM 1625 C C . SER A 1 211 ? 2.926 7.910 -2.463 1.00 94.88 211 SER A C 1
ATOM 1627 O O . SER A 1 211 ? 3.713 7.823 -3.405 1.00 94.88 211 SER A O 1
ATOM 1629 N N . VAL A 1 212 ? 1.727 7.323 -2.477 1.00 92.94 212 VAL A N 1
ATOM 1630 C CA . VAL A 1 212 ? 1.263 6.474 -3.586 1.00 92.94 212 VAL A CA 1
ATOM 1631 C C . VAL A 1 212 ? 1.217 7.251 -4.908 1.00 92.94 212 VAL A C 1
ATOM 1633 O O . VAL A 1 212 ? 1.599 6.719 -5.950 1.00 92.94 212 VAL A O 1
ATOM 1636 N N . LEU A 1 213 ? 0.782 8.515 -4.880 1.00 91.81 213 LEU A N 1
ATOM 1637 C CA . LEU A 1 213 ? 0.775 9.382 -6.062 1.00 91.81 213 LEU A CA 1
ATOM 1638 C C . LEU A 1 213 ? 2.193 9.720 -6.543 1.00 91.81 213 LEU A C 1
ATOM 1640 O O . LEU A 1 213 ? 2.419 9.757 -7.752 1.00 91.81 213 LEU A O 1
ATOM 1644 N N . GLY A 1 214 ? 3.141 9.920 -5.624 1.00 90.19 214 GLY A N 1
ATOM 1645 C CA . GLY A 1 214 ? 4.557 10.121 -5.938 1.00 90.19 214 GLY A CA 1
ATOM 1646 C C . GLY A 1 214 ? 5.150 8.936 -6.704 1.00 90.19 214 GLY A C 1
ATOM 1647 O O . GLY A 1 214 ? 5.686 9.131 -7.794 1.00 90.19 214 GLY A O 1
ATOM 1648 N N . GLU A 1 215 ? 4.960 7.703 -6.213 1.00 87.19 215 GLU A N 1
ATOM 1649 C CA . GLU A 1 215 ? 5.361 6.484 -6.944 1.00 87.19 215 GLU A CA 1
ATOM 1650 C C . GLU A 1 215 ? 4.676 6.376 -8.313 1.00 87.19 215 GLU A C 1
ATOM 1652 O O . GLU A 1 215 ? 5.306 6.044 -9.320 1.00 87.19 215 GLU A O 1
ATOM 1657 N N . GLY A 1 216 ? 3.373 6.673 -8.373 1.00 84.19 216 GLY A N 1
ATOM 1658 C CA . GLY A 1 216 ? 2.615 6.664 -9.622 1.00 84.19 216 GLY A CA 1
ATOM 1659 C C . GLY A 1 216 ? 3.180 7.636 -10.660 1.00 84.19 216 GLY A C 1
ATOM 1660 O O . GLY A 1 216 ? 3.286 7.283 -11.837 1.00 84.19 216 GLY A O 1
ATOM 1661 N N . LEU A 1 217 ? 3.595 8.831 -10.226 1.00 83.88 217 LEU A N 1
ATOM 1662 C CA . LEU A 1 217 ? 4.212 9.838 -11.084 1.00 83.88 217 LEU A CA 1
ATOM 1663 C C . LEU A 1 217 ? 5.545 9.344 -11.648 1.00 83.88 217 LEU A C 1
ATOM 1665 O O . LEU A 1 217 ? 5.740 9.427 -12.863 1.00 83.88 217 LEU A O 1
ATOM 1669 N N . VAL A 1 218 ? 6.411 8.769 -10.807 1.00 82.12 218 VAL A N 1
ATOM 1670 C CA . VAL A 1 218 ? 7.696 8.183 -11.228 1.00 82.12 218 VAL A CA 1
ATOM 1671 C C . VAL A 1 218 ? 7.466 7.143 -12.325 1.00 82.12 218 VAL A C 1
ATOM 1673 O O . VAL A 1 218 ? 8.044 7.226 -13.410 1.00 82.12 218 VAL A O 1
ATOM 1676 N N . LEU A 1 219 ? 6.524 6.222 -12.110 1.00 77.81 219 LEU A N 1
ATOM 1677 C CA . LEU A 1 219 ? 6.180 5.199 -13.099 1.00 77.81 219 LEU A CA 1
ATOM 1678 C C . LEU A 1 219 ? 5.520 5.719 -14.378 1.00 77.81 219 LEU A C 1
ATOM 1680 O O . LEU A 1 219 ? 5.568 5.043 -15.405 1.00 77.81 219 LEU A O 1
ATOM 1684 N N . SER A 1 220 ? 4.831 6.856 -14.315 1.00 74.31 220 SER A N 1
ATOM 1685 C CA . SER A 1 220 ? 4.222 7.509 -15.480 1.00 74.31 220 SER A CA 1
ATOM 1686 C C . SER A 1 220 ? 5.218 8.339 -16.290 1.00 74.31 220 SER A C 1
ATOM 1688 O O . SER A 1 220 ? 4.856 8.963 -17.277 1.00 74.31 220 SER A O 1
ATOM 1690 N N . ARG A 1 221 ? 6.466 8.446 -15.845 1.00 73.44 221 ARG A N 1
ATOM 1691 C CA . ARG A 1 221 ? 7.521 9.151 -16.583 1.00 73.44 221 ARG A CA 1
ATOM 1692 C C . ARG A 1 221 ? 8.579 8.177 -17.061 1.00 73.44 221 ARG A C 1
ATOM 1694 O O . ARG A 1 221 ? 9.106 8.324 -18.155 1.00 73.44 221 ARG A O 1
ATOM 1701 N 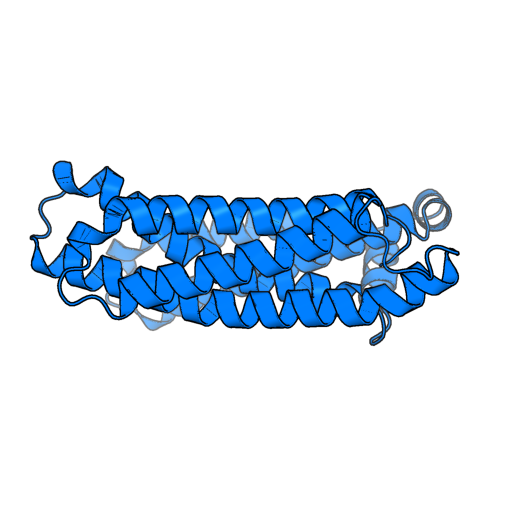N . LEU A 1 222 ? 8.797 7.127 -16.283 1.00 70.19 222 LEU A N 1
ATOM 1702 C CA . LEU A 1 222 ? 9.796 6.106 -16.529 1.00 70.19 222 LEU A CA 1
ATOM 1703 C C . LEU A 1 222 ? 9.153 4.825 -17.075 1.00 70.19 222 LEU A C 1
ATOM 1705 O O . LEU A 1 222 ? 9.337 3.734 -16.539 1.00 70.19 222 LEU A O 1
ATOM 1709 N N . TYR A 1 223 ? 8.364 4.966 -18.145 1.00 59.06 223 TYR A N 1
ATOM 1710 C CA . TYR A 1 223 ? 7.598 3.869 -18.745 1.00 59.06 223 TYR A CA 1
ATOM 1711 C C . TYR A 1 223 ? 8.485 2.672 -19.128 1.00 59.06 223 TYR A C 1
ATOM 1713 O O . TYR A 1 223 ? 8.089 1.523 -18.940 1.00 59.06 223 TYR A O 1
ATOM 1721 N N . THR A 1 224 ? 9.705 2.927 -19.599 1.00 55.84 224 THR A N 1
ATOM 1722 C CA . THR A 1 224 ? 10.660 1.901 -20.044 1.00 55.84 224 THR A CA 1
ATOM 1723 C C . THR A 1 224 ? 11.293 1.101 -18.907 1.00 55.84 224 THR A C 1
ATOM 1725 O O . THR A 1 224 ? 11.920 0.075 -19.168 1.00 55.84 224 THR A O 1
ATOM 1728 N N . LEU A 1 225 ? 11.130 1.527 -17.649 1.00 55.41 225 LEU A N 1
ATOM 1729 C CA . LEU A 1 225 ? 11.972 1.062 -16.554 1.00 55.41 225 LEU A CA 1
ATOM 1730 C C . LEU A 1 225 ? 11.501 -0.197 -15.836 1.00 55.41 225 LEU A C 1
ATOM 1732 O O . LEU A 1 225 ? 12.149 -0.511 -14.848 1.00 55.41 225 LEU A O 1
ATOM 1736 N N . PHE A 1 226 ? 10.481 -0.930 -16.299 1.00 54.69 226 PHE A N 1
ATOM 1737 C CA . PHE A 1 226 ? 10.125 -2.252 -15.746 1.00 54.69 226 PHE A CA 1
ATOM 1738 C C . PHE A 1 226 ? 11.081 -3.391 -16.165 1.00 54.69 226 PHE A C 1
ATOM 1740 O O . PHE A 1 226 ? 12.093 -3.170 -16.859 1.00 54.69 226 PHE A O 1
#

Organism: NCBI:txid370038

Radius of gyration: 20.22 Å; chains: 1; bounding box: 46×43×59 Å

Sequence (226 aa):
MLGVLAVALLLMLQYQTTWARLKDIKVFHITLGVLAVIVSIAGVYMLLALKRVMIQYPEAFAVDPSLQSFVSVARSIPLASTFWPFFAAVVLAAPAAAGGLGLLWLLMRRNKEDYGRDYYAYAFKRSAKFALAFGVLAACAVAWHAVWLAPRISELGLASIDLMKPEWMGLAVSILAMLTACILWGVIAASKTPLRQKPTAWLAAMLFFVSVLGEGLVLSRLYTLF

Secondary structure (DSSP, 8-state):
-HHHHHHHHHHHHHHHHHHHHHTT-HHHHHHHHHHHHHHHHHHHHHHHHHHHHHHH-HHHHHH---HHHHHHHHHT--TTSTHHHHHHHHHHHHHHHHHHHHHHHHHHHTTT----HHHHHHHHHHHHHHHHHHHHHHHHHHHHHHHHHHHHHIIIII-S--TTSHHHHHHHHHHHHHHHHHHHHHHHHH-SSGGG-HHHHHHHHHHHHHHHHHHHHHHTT-GGG-

pLDDT: mean 88.33, std 10.13, range [52.78, 98.62]

Foldseek 3Di:
DVVLLVVLVVLVVCLVPCCVVCVVVVVVSVVSVVSSLVSVLVVLLLVLLVLQCCLAPVPQCVVPVDPVSSVVSSVPDDPLALSVLVSQLVSLLVQLLVLLVQLVVLVVCVVPDCPDPVVSLVSNLVSLVRNLVSLVSSLVSLVVSVVSVQVVCVVVVNNDLDCVDLLSVLSVLLNVLSVQLNVLSVCLNPDPCNVVSSVSSVSSSVSSVSNVVSVVSNCVVPSNRD